Protein AF-0000000066308070 (afdb_homodimer)

Solvent-accessible surface area (backbone atoms only — not comparable to full-atom values): 9982 Å² total; per-residue (Å²): 122,69,26,66,41,74,47,95,87,60,26,34,40,36,34,30,35,49,40,57,62,34,52,37,55,44,78,76,36,79,48,88,57,18,35,26,30,33,31,31,24,54,85,47,93,57,30,36,58,44,30,48,39,40,47,51,17,50,71,33,71,32,37,32,83,33,43,43,79,77,42,38,92,90,46,46,58,28,32,35,35,36,43,78,47,44,72,66,30,51,52,55,58,57,69,67,110,123,70,24,65,41,75,45,96,87,58,26,35,39,35,34,31,35,50,40,56,61,34,53,36,55,43,79,76,38,77,49,88,58,18,36,26,30,33,32,32,27,54,86,46,93,58,31,37,59,46,29,49,39,39,48,53,16,50,71,35,73,32,38,32,84,33,45,45,80,77,44,37,91,89,46,45,57,30,33,36,35,35,43,76,49,44,72,68,30,51,52,55,57,57,69,66,111

Nearest PDB structures (foldseek):
  1n91-assembly1_A  TM=8.309E-01  e=9.079E-08  Escherichia coli O157:H7 str. EDL933
  1yh5-assembly1_A  TM=7.328E-01  e=7.928E-07  Escherichia coli O157:H7 str. EDL933
  5v0s-assembly1_B  TM=5.025E-01  e=2.691E+00  Bacillus anthracis
  5egq-assembly1_D  TM=4.403E-01  e=5.917E+00  Rattus norvegicus
  4fpi-assembly1_E  TM=3.761E-01  e=5.917E+00  Rhodococcus opacus

Structure (mmCIF, N/CA/C/O backbone):
data_AF-0000000066308070-model_v1
#
loop_
_entity.id
_entity.type
_entity.pdbx_description
1 polymer 'UPF0235 protein AZOSEA09540'
#
loop_
_atom_site.group_PDB
_atom_site.id
_atom_site.type_symbol
_atom_site.label_atom_id
_atom_site.label_alt_id
_atom_site.label_comp_id
_atom_site.label_asym_id
_atom_site.label_entity_id
_atom_site.label_seq_id
_atom_site.pdbx_PDB_ins_code
_atom_site.Cartn_x
_atom_site.Cartn_y
_atom_site.Cartn_z
_atom_site.occupancy
_atom_site.B_iso_or_equiv
_atom_site.auth_seq_id
_atom_site.auth_comp_id
_atom_site.auth_asym_id
_atom_site.auth_atom_id
_atom_site.pdbx_PDB_model_num
ATOM 1 N N . MET A 1 1 ? 1.416 -27.25 -3.1 1 58.28 1 MET A N 1
ATOM 2 C CA . MET A 1 1 ? 0.721 -26.234 -3.896 1 58.28 1 MET A CA 1
ATOM 3 C C . MET A 1 1 ? 1.254 -24.844 -3.594 1 58.28 1 MET A C 1
ATOM 5 O O . MET A 1 1 ? 1.055 -24.328 -2.494 1 58.28 1 MET A O 1
ATOM 9 N N . ASP A 1 2 ? 2.43 -24.312 -4.223 1 86.81 2 ASP A N 1
ATOM 10 C CA . ASP A 1 2 ? 3.408 -23.469 -3.547 1 86.81 2 ASP A CA 1
ATOM 11 C C . ASP A 1 2 ? 3.316 -22.031 -4.035 1 86.81 2 ASP A C 1
ATOM 13 O O . ASP A 1 2 ? 3.711 -21.719 -5.164 1 86.81 2 ASP A O 1
ATOM 17 N N . TRP A 1 3 ? 2.391 -21.328 -3.611 1 97.56 3 TRP A N 1
ATOM 18 C CA . TRP A 1 3 ? 2.174 -19.938 -4.012 1 97.56 3 TRP A CA 1
ATOM 19 C C . TRP A 1 3 ? 3.422 -19.094 -3.76 1 97.56 3 TRP A C 1
ATOM 21 O O . TRP A 1 3 ? 3.523 -17.969 -4.242 1 97.56 3 TRP A O 1
ATOM 31 N N . LEU A 1 4 ? 4.387 -19.625 -3.141 1 97.62 4 LEU A N 1
ATOM 32 C CA . LEU A 1 4 ? 5.633 -18.953 -2.803 1 97.62 4 LEU A CA 1
ATOM 33 C C . LEU A 1 4 ? 6.836 -19.797 -3.209 1 97.62 4 LEU A C 1
ATOM 35 O O . LEU A 1 4 ? 7.012 -20.906 -2.723 1 97.62 4 LEU A O 1
ATOM 39 N N . ARG A 1 5 ? 7.586 -19.234 -4.105 1 96.06 5 ARG A N 1
ATOM 40 C CA . ARG A 1 5 ? 8.789 -19.922 -4.566 1 96.06 5 ARG A CA 1
ATOM 41 C C . ARG A 1 5 ? 10.016 -19.031 -4.445 1 96.06 5 ARG A C 1
ATOM 43 O O . ARG A 1 5 ? 9.945 -17.828 -4.719 1 96.06 5 ARG A O 1
ATOM 50 N N . GLU A 1 6 ? 11.07 -19.594 -4.043 1 94.75 6 GLU A N 1
ATOM 51 C CA . GLU A 1 6 ? 12.352 -18.906 -4.07 1 94.75 6 GLU A CA 1
ATOM 52 C C . GLU A 1 6 ? 13.156 -19.281 -5.309 1 94.75 6 GLU A C 1
ATOM 54 O O . GLU A 1 6 ? 13.344 -20.469 -5.602 1 94.75 6 GLU A O 1
ATOM 59 N N . ALA A 1 7 ? 13.578 -18.312 -6.039 1 94.75 7 ALA A N 1
ATOM 60 C CA . ALA A 1 7 ? 14.367 -18.562 -7.246 1 94.75 7 ALA A CA 1
ATOM 61 C C . ALA A 1 7 ? 15.844 -18.75 -6.91 1 94.75 7 ALA A C 1
ATOM 63 O O . ALA A 1 7 ? 16.266 -18.531 -5.77 1 94.75 7 ALA A O 1
ATOM 64 N N . ALA A 1 8 ? 16.625 -19.141 -7.891 1 93.06 8 ALA A N 1
ATOM 65 C CA . ALA A 1 8 ? 18.047 -19.453 -7.723 1 93.06 8 ALA A CA 1
ATOM 66 C C . ALA A 1 8 ? 18.844 -18.203 -7.336 1 93.06 8 ALA A C 1
ATOM 68 O O . ALA A 1 8 ? 19.812 -18.297 -6.594 1 93.06 8 ALA A O 1
ATOM 69 N N . ASP A 1 9 ? 18.344 -17.031 -7.73 1 94.44 9 ASP A N 1
ATOM 70 C CA . ASP A 1 9 ? 19.062 -15.789 -7.48 1 94.44 9 ASP A CA 1
ATOM 71 C C . ASP A 1 9 ? 18.641 -15.172 -6.148 1 94.44 9 ASP A C 1
ATOM 73 O O . ASP A 1 9 ? 19.016 -14.047 -5.832 1 94.44 9 ASP A O 1
ATOM 77 N N . GLY A 1 10 ? 17.797 -15.844 -5.41 1 94.56 10 GLY A N 1
ATOM 78 C CA . GLY A 1 10 ? 17.375 -15.367 -4.102 1 94.56 10 GLY A CA 1
ATOM 79 C C . GLY A 1 10 ? 16.078 -14.57 -4.141 1 94.56 10 GLY A C 1
ATOM 80 O O . GLY A 1 10 ? 15.523 -14.242 -3.094 1 94.56 10 GLY A O 1
ATOM 81 N N . SER A 1 11 ? 15.617 -14.289 -5.336 1 97.56 11 SER A N 1
ATOM 82 C CA . SER A 1 11 ? 14.352 -13.57 -5.434 1 97.56 11 SER A CA 1
ATOM 83 C C . SER A 1 11 ? 13.172 -14.492 -5.137 1 97.56 11 SER A C 1
ATOM 85 O O . SER A 1 11 ? 13.305 -15.719 -5.18 1 97.56 11 SER A O 1
ATOM 87 N N . LEU A 1 12 ? 12.094 -13.852 -4.781 1 98.06 12 LEU A N 1
ATOM 88 C CA . LEU A 1 12 ? 10.867 -14.594 -4.52 1 98.06 12 LEU A CA 1
ATOM 89 C C . LEU A 1 12 ? 9.875 -14.422 -5.664 1 98.06 12 LEU A C 1
ATOM 91 O O . LEU A 1 12 ? 9.758 -13.336 -6.238 1 98.06 12 LEU A O 1
ATOM 95 N N . VAL A 1 13 ? 9.203 -15.492 -5.957 1 97.88 13 VAL A N 1
ATOM 96 C CA . VAL A 1 13 ? 8.094 -15.43 -6.906 1 97.88 13 VAL A CA 1
ATOM 97 C C . VAL A 1 13 ? 6.801 -15.859 -6.219 1 97.88 13 VAL A C 1
ATOM 99 O O . VAL A 1 13 ? 6.719 -16.953 -5.668 1 97.88 13 VAL A O 1
ATOM 102 N N . LEU A 1 14 ? 5.812 -14.938 -6.285 1 98.38 14 LEU A N 1
ATOM 103 C CA . LEU A 1 14 ? 4.523 -15.18 -5.648 1 98.38 14 LEU A CA 1
ATOM 104 C C . LEU A 1 14 ? 3.443 -15.453 -6.691 1 98.38 14 LEU A C 1
ATOM 106 O O . LEU A 1 14 ? 3.328 -14.711 -7.676 1 98.38 14 LEU A O 1
ATOM 110 N N . SER A 1 15 ? 2.732 -16.469 -6.543 1 98.31 15 SER A N 1
ATOM 111 C CA . SER A 1 15 ? 1.48 -16.672 -7.27 1 98.31 15 SER A CA 1
ATOM 112 C C . SER A 1 15 ? 0.292 -16.141 -6.469 1 98.31 15 SER A C 1
ATOM 114 O O . SER A 1 15 ? -0.013 -16.656 -5.391 1 98.31 15 SER A O 1
ATOM 116 N N . LEU A 1 16 ? -0.393 -15.117 -7.074 1 97.88 16 LEU A N 1
ATOM 117 C CA . LEU A 1 16 ? -1.438 -14.438 -6.316 1 97.88 16 LEU A CA 1
ATOM 118 C C . LEU A 1 16 ? -2.76 -14.461 -7.078 1 97.88 16 LEU A C 1
ATOM 120 O O . LEU A 1 16 ? -2.773 -14.43 -8.312 1 97.88 16 LEU A O 1
ATOM 124 N N . HIS A 1 17 ? -3.775 -14.617 -6.387 1 97.62 17 HIS A N 1
ATOM 125 C CA . HIS A 1 17 ? -5.109 -14.242 -6.852 1 97.62 17 HIS A CA 1
ATOM 126 C C . HIS A 1 17 ? -5.555 -12.914 -6.246 1 97.62 17 HIS A C 1
ATOM 128 O O . HIS A 1 17 ? -5.914 -12.859 -5.07 1 97.62 17 HIS A O 1
ATOM 134 N N . VAL A 1 18 ? -5.562 -11.805 -7.027 1 96.5 18 VAL A N 1
ATOM 135 C CA . VAL A 1 18 ? -5.785 -10.461 -6.516 1 96.5 18 VAL A CA 1
ATOM 136 C C . VAL A 1 18 ? -7.234 -10.047 -6.758 1 96.5 18 VAL A C 1
ATOM 138 O O . VAL A 1 18 ? -7.734 -10.148 -7.883 1 96.5 18 VAL A O 1
ATOM 141 N N . GLN A 1 19 ? -7.852 -9.625 -5.742 1 95.31 19 GLN A N 1
ATOM 142 C CA . GLN A 1 19 ? -9.211 -9.102 -5.805 1 95.31 19 GLN A CA 1
ATOM 143 C C . GLN A 1 19 ? -9.242 -7.602 -5.52 1 95.31 19 GLN A C 1
ATOM 145 O O . GLN A 1 19 ? -9.18 -7.188 -4.359 1 95.31 19 GLN A O 1
ATOM 150 N N . PRO A 1 20 ? -9.375 -6.789 -6.535 1 93.81 20 PRO A N 1
ATOM 151 C CA . PRO A 1 20 ? -9.484 -5.348 -6.305 1 93.81 20 PRO A CA 1
ATOM 152 C C . PRO A 1 20 ? -10.859 -4.934 -5.781 1 93.81 20 PRO A C 1
ATOM 154 O O . PRO A 1 20 ? -11.758 -5.766 -5.684 1 93.81 20 PRO A O 1
ATOM 157 N N . GLY A 1 21 ? -10.984 -3.729 -5.352 1 90.81 21 GLY A N 1
ATOM 158 C CA . GLY A 1 21 ? -12.25 -3.168 -4.906 1 90.81 21 GLY A CA 1
ATOM 159 C C . GLY A 1 21 ? -12.648 -3.621 -3.514 1 90.81 21 GLY A C 1
ATOM 160 O O . GLY A 1 21 ? -13.797 -3.445 -3.104 1 90.81 21 GLY A O 1
ATOM 161 N N . ALA A 1 22 ? -11.711 -4.172 -2.809 1 93.12 22 ALA A N 1
ATOM 162 C CA . ALA A 1 22 ? -11.977 -4.625 -1.446 1 93.12 22 ALA A CA 1
ATOM 163 C C . ALA A 1 22 ? -11.938 -3.457 -0.463 1 93.12 22 ALA A C 1
ATOM 165 O O . ALA A 1 22 ? -11.445 -2.375 -0.794 1 93.12 22 ALA A O 1
ATOM 166 N N . LYS A 1 23 ? -12.453 -3.742 0.697 1 88.12 23 LYS A N 1
ATOM 167 C CA . LYS A 1 23 ? -12.461 -2.721 1.739 1 88.12 23 LYS A CA 1
ATOM 168 C C . LYS A 1 23 ? -11.086 -2.6 2.393 1 88.12 23 LYS A C 1
ATOM 170 O O . LYS A 1 23 ? -10.68 -1.509 2.795 1 88.12 23 LYS A O 1
ATOM 175 N N . LYS A 1 24 ? -10.359 -3.756 2.461 1 91.19 24 LYS A N 1
ATOM 176 C CA . LYS A 1 24 ? -9.055 -3.826 3.119 1 91.19 24 LYS A CA 1
ATOM 177 C C . LYS A 1 24 ? -8.031 -4.527 2.234 1 91.19 24 LYS A C 1
ATOM 179 O O . LYS A 1 24 ? -8.367 -5.461 1.502 1 91.19 24 LYS A O 1
ATOM 184 N N . THR A 1 25 ? -6.84 -4.02 2.305 1 94.19 25 THR A N 1
ATOM 185 C CA . THR A 1 25 ? -5.742 -4.73 1.661 1 94.19 25 THR A CA 1
ATOM 186 C C . THR A 1 25 ? -5.129 -5.754 2.611 1 94.19 25 THR A C 1
ATOM 188 O O . THR A 1 25 ? -4.598 -5.395 3.662 1 94.19 25 THR A O 1
ATOM 191 N N . GLU A 1 26 ? -5.234 -7.023 2.258 1 94.5 26 GLU A N 1
ATOM 192 C CA . GLU A 1 26 ? -4.742 -8.078 3.143 1 94.5 26 GLU A CA 1
ATOM 193 C C . GLU A 1 26 ? -4.645 -9.414 2.414 1 94.5 26 GLU A C 1
ATOM 195 O O . GLU A 1 26 ? -5.395 -9.664 1.468 1 94.5 26 GLU A O 1
ATOM 200 N N . PHE A 1 27 ? -3.756 -10.25 2.846 1 96.44 27 PHE A N 1
ATOM 201 C CA . PHE A 1 27 ? -3.75 -11.648 2.438 1 96.44 27 PHE A CA 1
ATOM 202 C C . PHE A 1 27 ? -4.91 -12.398 3.072 1 96.44 27 PHE A C 1
ATOM 204 O O . PHE A 1 27 ? -5.172 -12.258 4.27 1 96.44 27 PHE A O 1
ATOM 211 N N . VAL A 1 28 ? -5.672 -13.148 2.346 1 96 28 VAL A N 1
ATOM 212 C CA . VAL A 1 28 ? -6.875 -13.812 2.83 1 96 28 VAL A CA 1
ATOM 213 C C . VAL A 1 28 ? -6.586 -15.289 3.09 1 96 28 VAL A C 1
ATOM 215 O O . VAL A 1 28 ? -7.023 -15.844 4.102 1 96 28 VAL A O 1
ATOM 218 N N . GLY A 1 29 ? -5.945 -15.953 2.109 1 95.81 29 GLY A N 1
ATOM 219 C CA . GLY A 1 29 ? -5.645 -17.375 2.207 1 95.81 29 GLY A CA 1
ATOM 220 C C . GLY A 1 29 ? -5.48 -18.047 0.855 1 95.81 29 GLY A C 1
ATOM 221 O O . GLY A 1 29 ? -5.473 -17.375 -0.179 1 95.81 29 GLY A O 1
ATOM 222 N N . PRO A 1 30 ? -5.23 -19.406 0.922 1 95 30 PRO A N 1
ATOM 223 C CA . PRO A 1 30 ? -5.043 -20.141 -0.331 1 95 30 PRO A CA 1
ATOM 224 C C . PRO A 1 30 ? -6.258 -20.062 -1.252 1 95 30 PRO A C 1
ATOM 226 O O . PRO A 1 30 ? -7.398 -20.078 -0.781 1 95 30 PRO A O 1
ATOM 229 N N . HIS A 1 31 ? -6.129 -19.938 -2.443 1 95.94 31 HIS A N 1
ATOM 230 C CA . HIS A 1 31 ? -7.09 -19.969 -3.543 1 95.94 31 HIS A CA 1
ATOM 231 C C . HIS A 1 31 ? -6.57 -20.812 -4.699 1 95.94 31 HIS A C 1
ATOM 233 O O . HIS A 1 31 ? -5.867 -20.312 -5.578 1 95.94 31 HIS A O 1
ATOM 239 N N . GLY A 1 32 ? -6.984 -22.094 -4.648 1 93.75 32 GLY A N 1
ATOM 240 C CA . GLY A 1 32 ? -6.305 -23.016 -5.543 1 93.75 32 GLY A CA 1
ATOM 241 C C . GLY A 1 32 ? -4.812 -23.109 -5.277 1 93.75 32 GLY A C 1
ATOM 242 O O . GLY A 1 32 ? -4.395 -23.406 -4.156 1 93.75 32 GLY A O 1
ATOM 243 N N . GLU A 1 33 ? -3.994 -22.812 -6.273 1 94.62 33 GLU A N 1
ATOM 244 C CA . GLU A 1 33 ? -2.541 -22.891 -6.152 1 94.62 33 GLU A CA 1
ATOM 245 C C . GLU A 1 33 ? -1.946 -21.516 -5.848 1 94.62 33 GLU A C 1
ATOM 247 O O . GLU A 1 33 ? -0.725 -21.359 -5.812 1 94.62 33 GLU A O 1
ATOM 252 N N . ALA A 1 34 ? -2.797 -20.562 -5.609 1 97.62 34 ALA A N 1
ATOM 253 C CA . ALA A 1 34 ? -2.369 -19.172 -5.395 1 97.62 34 ALA A CA 1
ATOM 254 C C . ALA A 1 34 ? -2.773 -18.688 -4.008 1 97.62 34 ALA A C 1
ATOM 256 O O . ALA A 1 34 ? -3.521 -19.359 -3.297 1 97.62 34 ALA A O 1
ATOM 257 N N . MET A 1 35 ? -2.104 -17.594 -3.559 1 97.94 35 MET A N 1
ATOM 258 C CA . MET A 1 35 ? -2.525 -16.875 -2.365 1 97.94 35 MET A CA 1
ATOM 259 C C . MET A 1 35 ? -3.484 -15.742 -2.729 1 97.94 35 MET A C 1
ATOM 261 O O . MET A 1 35 ? -3.18 -14.914 -3.59 1 97.94 35 MET A O 1
ATOM 265 N N . LYS A 1 36 ? -4.672 -15.828 -2.17 1 98.12 36 LYS A N 1
ATOM 266 C CA . LYS A 1 36 ? -5.637 -14.766 -2.412 1 98.12 36 LYS A CA 1
ATOM 267 C C . LYS A 1 36 ? -5.258 -13.492 -1.652 1 98.12 36 LYS A C 1
ATOM 269 O O . LYS A 1 36 ? -4.906 -13.555 -0.471 1 98.12 36 LYS A O 1
ATOM 274 N N . LEU A 1 37 ? -5.16 -12.391 -2.355 1 97.44 37 LEU A N 1
ATOM 275 C CA . LEU A 1 37 ? -4.898 -11.062 -1.811 1 97.44 37 LEU A CA 1
ATOM 276 C C . LEU A 1 37 ? -6.02 -10.094 -2.174 1 97.44 37 LEU A C 1
ATOM 278 O O . LEU A 1 37 ? -6.363 -9.945 -3.35 1 97.44 37 LEU A O 1
ATOM 282 N N . ARG A 1 38 ? -6.652 -9.469 -1.163 1 96.25 38 ARG A N 1
ATOM 283 C CA . ARG A 1 38 ? -7.586 -8.375 -1.375 1 96.25 38 ARG A CA 1
ATOM 284 C C . ARG A 1 38 ? -6.855 -7.035 -1.449 1 96.25 38 ARG A C 1
ATOM 286 O O . ARG A 1 38 ? -5.938 -6.781 -0.665 1 96.25 38 ARG A O 1
ATOM 293 N N . LEU A 1 39 ? -7.195 -6.25 -2.385 1 94.25 39 LEU A N 1
ATOM 294 C CA . LEU A 1 39 ? -6.586 -4.934 -2.549 1 94.25 39 LEU A CA 1
ATOM 295 C C . LEU A 1 39 ? -7.633 -3.834 -2.414 1 94.25 39 LEU A C 1
ATOM 297 O O . LEU A 1 39 ? -8.633 -3.83 -3.137 1 94.25 39 LEU A O 1
ATOM 301 N N . ALA A 1 40 ? -7.465 -2.969 -1.531 1 91.88 40 ALA A N 1
ATOM 302 C CA . ALA A 1 40 ? -8.336 -1.809 -1.374 1 91.88 40 ALA A CA 1
ATOM 303 C C . ALA A 1 40 ? -8.008 -0.732 -2.404 1 91.88 40 ALA A C 1
ATOM 305 O O . ALA A 1 40 ? -7.59 0.371 -2.047 1 91.88 40 ALA A O 1
ATOM 306 N N . ALA 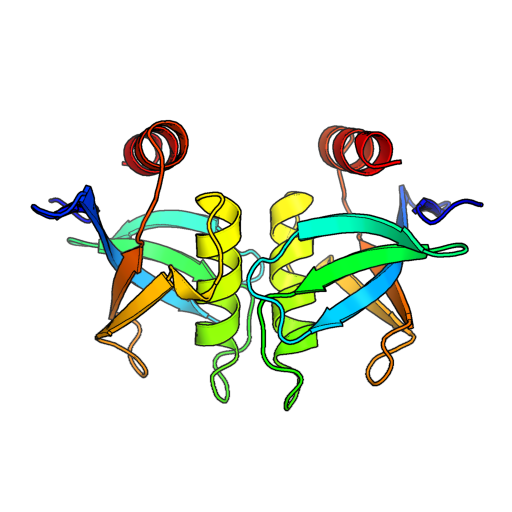A 1 41 ? -8.164 -0.944 -3.619 1 89.62 41 ALA A N 1
ATOM 307 C CA . ALA A 1 41 ? -7.957 -0.077 -4.777 1 89.62 41 ALA A CA 1
ATOM 308 C C . ALA A 1 41 ? -8.953 -0.4 -5.887 1 89.62 41 ALA A C 1
ATOM 310 O O . ALA A 1 41 ? -9.289 -1.566 -6.109 1 89.62 41 ALA A O 1
ATOM 311 N N . PRO A 1 42 ? -9.453 0.635 -6.516 1 85.12 42 PRO A N 1
ATOM 312 C CA . PRO A 1 42 ? -10.383 0.365 -7.617 1 85.12 42 PRO A CA 1
ATOM 313 C C . PRO A 1 42 ? -9.719 -0.371 -8.781 1 85.12 42 PRO A C 1
ATOM 315 O O . PRO A 1 42 ? -8.516 -0.198 -9.016 1 85.12 42 PRO A O 1
ATOM 318 N N . PRO A 1 43 ? -10.492 -1.29 -9.422 1 82.69 43 PRO A N 1
ATOM 319 C CA . PRO A 1 43 ? -9.953 -2.047 -10.555 1 82.69 43 PRO A CA 1
ATOM 320 C C . PRO A 1 43 ? -9.773 -1.188 -11.805 1 82.69 43 PRO A C 1
ATOM 322 O O . PRO A 1 43 ? -10.375 -1.462 -12.844 1 82.69 43 PRO A O 1
ATOM 325 N N . VAL A 1 44 ? -9.25 0.005 -11.672 1 75.31 44 VAL A N 1
ATOM 326 C CA . VAL A 1 44 ? -9.18 0.925 -12.805 1 75.31 44 VAL A CA 1
ATOM 327 C C . VAL A 1 44 ? -7.738 1.392 -13.008 1 75.31 44 VAL A C 1
ATOM 329 O O . VAL A 1 44 ? -7.02 1.64 -12.039 1 75.31 44 VAL A O 1
ATOM 332 N N . ASP A 1 45 ? -7.43 1.462 -14.344 1 68.12 45 ASP A N 1
ATOM 333 C CA . ASP A 1 45 ? -6.281 2.197 -14.867 1 68.12 45 ASP A CA 1
ATOM 334 C C . ASP A 1 45 ? -5.023 1.904 -14.055 1 68.12 45 ASP A C 1
ATOM 336 O O . ASP A 1 45 ? -4.324 2.826 -13.625 1 68.12 45 ASP A O 1
ATOM 340 N N . GLY A 1 46 ? -4.793 0.77 -13.703 1 79.12 46 GLY A N 1
ATOM 341 C CA . GLY A 1 46 ? -3.486 0.465 -13.141 1 79.12 46 GLY A CA 1
ATOM 342 C C . GLY A 1 46 ? -3.385 0.789 -11.664 1 79.12 46 GLY A C 1
ATOM 343 O O . GLY A 1 46 ? -2.395 0.446 -11.016 1 79.12 46 GLY A O 1
ATOM 344 N N . LYS A 1 47 ? -4.438 1.337 -11.078 1 82.5 47 LYS A N 1
ATOM 345 C CA . LYS A 1 47 ? -4.418 1.66 -9.656 1 82.5 47 LYS A CA 1
ATOM 346 C C . LYS A 1 47 ? -4.246 0.402 -8.805 1 82.5 47 LYS A C 1
ATOM 348 O O . LYS A 1 47 ? -3.506 0.407 -7.824 1 82.5 47 LYS A O 1
ATOM 353 N N . ALA A 1 48 ? -4.848 -0.65 -9.289 1 89.56 48 ALA A N 1
ATOM 354 C CA . ALA A 1 48 ? -4.719 -1.918 -8.578 1 89.56 48 ALA A CA 1
ATOM 355 C C . ALA A 1 48 ? -3.277 -2.418 -8.602 1 89.56 48 ALA A C 1
ATOM 357 O O . ALA A 1 48 ? -2.752 -2.863 -7.574 1 89.56 48 ALA A O 1
ATOM 358 N N . ASN A 1 49 ? -2.65 -2.33 -9.688 1 89.88 49 ASN A N 1
ATOM 359 C CA . ASN A 1 49 ? -1.273 -2.795 -9.812 1 89.88 49 ASN A CA 1
ATOM 360 C C . ASN A 1 49 ? -0.309 -1.913 -9.031 1 89.88 49 ASN A C 1
ATOM 362 O O . ASN A 1 49 ? 0.633 -2.412 -8.414 1 89.88 49 ASN A O 1
ATOM 366 N N . ALA A 1 50 ? -0.577 -0.577 -9.086 1 88.94 50 ALA A N 1
ATOM 367 C CA . ALA A 1 50 ? 0.238 0.329 -8.281 1 88.94 50 ALA A CA 1
ATOM 368 C C . ALA A 1 50 ? 0.079 0.032 -6.789 1 88.94 50 ALA A C 1
ATOM 370 O O . ALA A 1 50 ? 1.065 -0.011 -6.051 1 88.94 50 ALA A O 1
ATOM 371 N N . ALA A 1 51 ? -1.139 -0.204 -6.414 1 92.69 51 ALA A N 1
ATOM 372 C CA . ALA A 1 51 ? -1.433 -0.523 -5.02 1 92.69 51 ALA A CA 1
ATOM 373 C C . ALA A 1 51 ? -0.781 -1.841 -4.609 1 92.69 51 ALA A C 1
ATOM 375 O O . ALA A 1 51 ? -0.235 -1.954 -3.508 1 92.69 51 ALA A O 1
ATOM 376 N N . LEU A 1 52 ? -0.855 -2.803 -5.492 1 94.31 52 LEU A N 1
ATOM 377 C CA . LEU A 1 52 ? -0.228 -4.094 -5.238 1 94.31 52 LEU A CA 1
ATOM 378 C C . LEU A 1 52 ? 1.271 -3.936 -5.012 1 94.31 52 LEU A C 1
ATOM 380 O O . LEU A 1 52 ? 1.815 -4.469 -4.043 1 94.31 52 LEU A O 1
ATOM 384 N N . THR A 1 53 ? 1.868 -3.184 -5.855 1 93.94 53 THR A N 1
ATOM 385 C CA . THR A 1 53 ? 3.309 -2.969 -5.773 1 93.94 53 THR A CA 1
ATOM 386 C C . THR A 1 53 ? 3.682 -2.273 -4.469 1 93.94 53 THR A C 1
ATOM 388 O O . THR A 1 53 ? 4.594 -2.711 -3.766 1 93.94 53 THR A O 1
ATOM 391 N N . VAL A 1 54 ? 2.945 -1.243 -4.16 1 93.38 54 VAL A N 1
ATOM 392 C CA . VAL A 1 54 ? 3.225 -0.482 -2.945 1 93.38 54 VAL A CA 1
ATOM 393 C C . VAL A 1 54 ? 3.027 -1.371 -1.721 1 93.38 54 VAL A C 1
ATOM 395 O O . VAL A 1 54 ? 3.852 -1.368 -0.804 1 93.38 54 VAL A O 1
ATOM 398 N N . PHE A 1 55 ? 1.974 -2.193 -1.69 1 94.81 55 PHE A N 1
ATOM 399 C CA . PHE A 1 55 ? 1.664 -3.057 -0.557 1 94.81 55 PHE A CA 1
ATOM 400 C C . PHE A 1 55 ? 2.756 -4.102 -0.358 1 94.81 55 PHE A C 1
ATOM 402 O O . PHE A 1 55 ? 3.279 -4.258 0.747 1 94.81 55 PHE A O 1
ATOM 409 N N . LEU A 1 56 ? 3.127 -4.773 -1.45 1 96.88 56 LEU A N 1
ATOM 410 C CA . LEU A 1 56 ? 4.105 -5.852 -1.359 1 96.88 56 LEU A CA 1
ATOM 411 C C . LEU A 1 56 ? 5.484 -5.301 -1.008 1 96.88 56 LEU A C 1
ATOM 413 O O . LEU A 1 56 ? 6.238 -5.938 -0.266 1 96.88 56 LEU A O 1
ATOM 417 N N . ALA A 1 57 ? 5.855 -4.121 -1.607 1 95.75 57 ALA A N 1
ATOM 418 C CA . ALA A 1 57 ? 7.129 -3.488 -1.273 1 95.75 57 ALA A CA 1
ATOM 419 C C . ALA A 1 57 ? 7.215 -3.184 0.219 1 95.75 57 ALA A C 1
ATOM 421 O O . ALA A 1 57 ? 8.219 -3.49 0.865 1 95.75 57 ALA A O 1
ATOM 422 N N . ALA A 1 58 ? 6.137 -2.645 0.743 1 90.75 58 ALA A N 1
ATOM 423 C CA . ALA A 1 58 ? 6.094 -2.309 2.164 1 90.75 58 ALA A CA 1
ATOM 424 C C . ALA A 1 58 ? 6.125 -3.566 3.025 1 90.75 58 ALA A C 1
ATOM 426 O O . ALA A 1 58 ? 6.852 -3.631 4.02 1 90.75 58 ALA A O 1
ATOM 427 N N . PHE A 1 59 ? 5.383 -4.594 2.645 1 92.5 59 PHE A N 1
ATOM 428 C CA . PHE A 1 59 ? 5.27 -5.844 3.389 1 92.5 59 PHE A CA 1
ATOM 429 C C . PHE A 1 59 ? 6.621 -6.543 3.473 1 92.5 59 PHE A C 1
ATOM 431 O O . PHE A 1 59 ? 6.957 -7.133 4.504 1 92.5 59 PHE A O 1
ATOM 438 N N . CYS A 1 60 ? 7.422 -6.414 2.426 1 95.38 60 CYS A N 1
ATOM 439 C CA . CYS A 1 60 ? 8.68 -7.148 2.355 1 95.38 60 CYS A CA 1
ATOM 440 C C . CYS A 1 60 ? 9.859 -6.25 2.715 1 95.38 60 CYS A C 1
ATOM 442 O O . CYS A 1 60 ? 11 -6.711 2.781 1 95.38 60 CYS A O 1
ATOM 444 N N . GLY A 1 61 ? 9.562 -4.93 2.869 1 91.06 61 GLY A N 1
ATOM 445 C CA . GLY A 1 61 ? 10.609 -4 3.256 1 91.06 61 GLY A CA 1
ATOM 446 C C . GLY A 1 61 ? 11.594 -3.715 2.139 1 91.06 61 GLY A C 1
ATOM 447 O O . GLY A 1 61 ? 12.797 -3.598 2.379 1 91.06 61 GLY A O 1
ATOM 448 N N . VAL A 1 62 ? 11.141 -3.701 0.873 1 94.5 62 VAL A N 1
ATOM 449 C CA . VAL A 1 62 ? 12.008 -3.455 -0.278 1 94.5 62 VAL A CA 1
ATOM 450 C C . VAL A 1 62 ? 11.508 -2.23 -1.044 1 94.5 62 VAL A C 1
ATOM 452 O O . VAL A 1 62 ? 10.43 -1.706 -0.756 1 94.5 62 VAL A O 1
ATOM 455 N N . GLY A 1 63 ? 12.344 -1.689 -1.988 1 93.19 63 GLY A N 1
ATOM 456 C CA . GLY A 1 63 ? 11.914 -0.605 -2.857 1 93.19 63 GLY A CA 1
ATOM 457 C C . GLY A 1 63 ? 10.93 -1.049 -3.924 1 93.19 63 GLY A C 1
ATOM 458 O O . GLY A 1 63 ? 10.875 -2.229 -4.273 1 93.19 63 GLY A O 1
ATOM 459 N N . ARG A 1 64 ? 10.148 -0.17 -4.461 1 91.06 64 ARG A N 1
ATOM 460 C CA . ARG A 1 64 ? 9.141 -0.489 -5.461 1 91.06 64 ARG A CA 1
ATOM 461 C C . ARG A 1 64 ? 9.766 -1.152 -6.684 1 91.06 64 ARG A C 1
ATOM 463 O O . ARG A 1 64 ? 9.141 -1.991 -7.332 1 91.06 64 ARG A O 1
ATOM 470 N N . SER A 1 65 ? 10.992 -0.74 -6.977 1 94 65 SER A N 1
ATOM 471 C CA . SER A 1 65 ? 11.656 -1.261 -8.164 1 94 65 SER A CA 1
ATOM 472 C C . SER A 1 65 ? 12.008 -2.736 -8 1 94 65 SER A C 1
ATOM 474 O O . SER A 1 65 ? 12.336 -3.412 -8.977 1 94 65 SER A O 1
ATOM 476 N N . ALA A 1 66 ? 11.977 -3.197 -6.754 1 96.62 66 ALA A N 1
ATOM 477 C CA . ALA A 1 66 ? 12.289 -4.594 -6.465 1 96.62 66 ALA A CA 1
ATOM 478 C C . ALA A 1 66 ? 11.078 -5.492 -6.688 1 96.62 66 ALA A C 1
ATOM 480 O O . ALA A 1 66 ? 11.188 -6.719 -6.625 1 96.62 66 ALA A O 1
ATOM 481 N N . VAL A 1 67 ? 9.898 -4.93 -6.93 1 96.94 67 VAL A N 1
ATOM 482 C CA . VAL A 1 67 ? 8.656 -5.66 -7.141 1 96.94 67 VAL A CA 1
ATOM 483 C C . VAL A 1 67 ? 8.234 -5.559 -8.609 1 96.94 67 VAL A C 1
ATOM 485 O O . VAL A 1 67 ? 8.102 -4.457 -9.141 1 96.94 67 VAL A O 1
ATOM 488 N N . SER A 1 68 ? 8.109 -6.641 -9.258 1 96.38 68 SER A N 1
ATOM 489 C CA . SER A 1 68 ? 7.734 -6.617 -10.672 1 96.38 68 SER A CA 1
ATOM 490 C C . SER A 1 68 ? 6.633 -7.629 -10.969 1 96.38 68 SER A C 1
ATOM 492 O O . SER A 1 68 ? 6.641 -8.742 -10.43 1 96.38 68 SER A O 1
ATOM 494 N N . LEU A 1 69 ? 5.688 -7.203 -11.781 1 94.94 69 LEU A N 1
ATOM 495 C CA . LEU A 1 69 ? 4.648 -8.102 -12.266 1 94.94 69 LEU A CA 1
ATOM 496 C C . LEU A 1 69 ? 5.168 -8.961 -13.414 1 94.94 69 LEU A C 1
ATOM 498 O O . LEU A 1 69 ? 5.512 -8.438 -14.477 1 94.94 69 LEU A O 1
ATOM 502 N N . LEU A 1 70 ? 5.262 -10.266 -13.25 1 96.25 70 LEU A N 1
ATOM 503 C CA . LEU A 1 70 ? 5.75 -11.172 -14.281 1 96.25 70 LEU A CA 1
ATOM 504 C C . LEU A 1 70 ? 4.629 -11.555 -15.242 1 96.25 70 LEU A C 1
ATOM 506 O O . LEU A 1 70 ? 4.875 -11.789 -16.438 1 96.25 70 LEU A O 1
ATOM 510 N N . SER A 1 71 ? 3.438 -11.664 -14.766 1 95.69 71 SER A N 1
ATOM 511 C CA . SER A 1 71 ? 2.273 -12 -15.578 1 95.69 71 SER A CA 1
ATOM 512 C C . SER A 1 71 ? 0.976 -11.641 -14.859 1 95.69 71 SER A C 1
ATOM 514 O O . SER A 1 71 ? 0.954 -11.5 -13.633 1 95.69 71 SER A O 1
ATOM 516 N N . GLY A 1 72 ? -0.125 -11.305 -15.688 1 93.62 72 GLY A N 1
ATOM 517 C CA . GLY A 1 72 ? -1.44 -11.086 -15.109 1 93.62 72 GLY A CA 1
ATOM 518 C C . GLY A 1 72 ? -1.777 -9.617 -14.93 1 93.62 72 GLY A C 1
ATOM 519 O O . GLY A 1 72 ? -2.496 -9.242 -14 1 93.62 72 GLY A O 1
ATOM 520 N N . GLU A 1 73 ? -1.237 -8.766 -15.688 1 88.38 73 GLU A N 1
ATOM 521 C CA . GLU A 1 73 ? -1.485 -7.332 -15.617 1 88.38 73 GLU A CA 1
ATOM 522 C C . GLU A 1 73 ? -2.98 -7.027 -15.648 1 88.38 73 GLU A C 1
ATOM 524 O O . GLU A 1 73 ? -3.453 -6.148 -14.93 1 88.38 73 GLU A O 1
ATOM 529 N N . THR A 1 74 ? -3.678 -7.766 -16.406 1 89.44 74 THR A N 1
ATOM 530 C CA . THR A 1 74 ? -5.098 -7.477 -16.578 1 89.44 74 THR A CA 1
ATOM 531 C C . THR A 1 74 ? -5.949 -8.594 -15.984 1 89.44 74 THR A C 1
ATOM 533 O O . THR A 1 74 ? -7.156 -8.656 -16.219 1 89.44 74 THR A O 1
ATOM 536 N N . SER A 1 75 ? -5.387 -9.539 -15.328 1 92.25 75 SER A N 1
ATOM 537 C CA . SER A 1 75 ? -6.105 -10.672 -14.758 1 92.25 75 SER A CA 1
ATOM 538 C C . SER A 1 75 ? -6.035 -10.656 -13.234 1 92.25 75 SER A C 1
ATOM 540 O O . SER A 1 75 ? -5.188 -9.977 -12.648 1 92.25 75 SER A O 1
ATOM 542 N N . ARG A 1 76 ? -6.926 -11.367 -12.719 1 94.25 76 ARG A N 1
ATOM 543 C CA . ARG A 1 76 ? -6.883 -11.547 -11.273 1 94.25 76 ARG A CA 1
ATOM 544 C C . ARG A 1 76 ? -5.723 -12.445 -10.867 1 94.25 76 ARG A C 1
ATOM 546 O O . ARG A 1 76 ? -5.23 -12.359 -9.734 1 94.25 76 ARG A O 1
ATOM 553 N N . ALA A 1 77 ? -5.402 -13.438 -11.711 1 96.31 77 ALA A N 1
ATOM 554 C CA . ALA A 1 77 ? -4.25 -14.305 -11.469 1 96.31 77 ALA A CA 1
ATOM 555 C C . ALA A 1 77 ? -2.949 -13.594 -11.82 1 96.31 77 ALA A C 1
ATOM 557 O O . ALA A 1 77 ? -2.715 -13.242 -12.977 1 96.31 77 ALA A O 1
ATOM 558 N N . LYS A 1 78 ? -1.988 -13.344 -10.703 1 96.5 78 LYS A N 1
ATOM 559 C CA . LYS A 1 78 ? -0.764 -12.578 -10.914 1 96.5 78 LYS A CA 1
ATOM 560 C C . LYS A 1 78 ? 0.456 -13.336 -10.406 1 96.5 78 LYS A C 1
ATOM 562 O O . LYS A 1 78 ? 0.391 -14 -9.359 1 96.5 78 LYS A O 1
ATOM 567 N N . ARG A 1 79 ? 1.465 -13.273 -11.148 1 97.31 79 ARG A N 1
ATOM 568 C CA . ARG A 1 79 ? 2.775 -13.68 -10.641 1 97.31 79 ARG A CA 1
ATOM 569 C C . ARG A 1 79 ? 3.666 -12.461 -10.406 1 97.31 79 ARG A C 1
ATOM 571 O O . ARG A 1 79 ? 3.846 -11.633 -11.305 1 97.31 79 ARG A O 1
ATOM 578 N N . VAL A 1 80 ? 4.168 -12.367 -9.227 1 97.94 80 VAL A N 1
ATOM 579 C CA . VAL A 1 80 ? 4.953 -11.195 -8.844 1 97.94 80 VAL A CA 1
ATOM 580 C C . VAL A 1 80 ? 6.332 -11.641 -8.367 1 97.94 80 VAL A C 1
ATOM 582 O O . VAL A 1 80 ? 6.453 -12.586 -7.582 1 97.94 80 VAL A O 1
ATOM 585 N N . ARG A 1 81 ? 7.281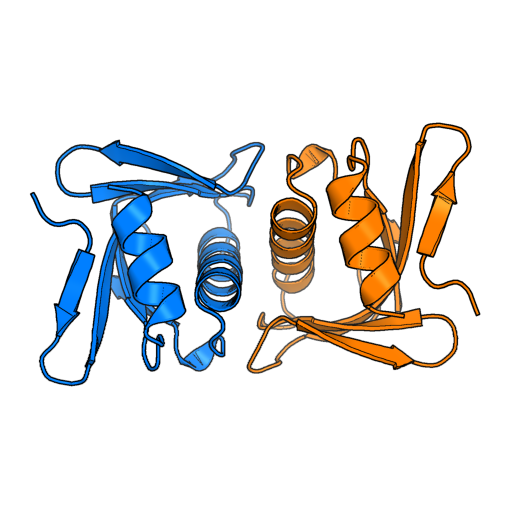 -10.969 -8.844 1 98.19 81 ARG A N 1
ATOM 586 C CA . ARG A 1 81 ? 8.648 -11.211 -8.383 1 98.19 81 ARG A CA 1
ATOM 587 C C . ARG A 1 81 ? 9.086 -10.141 -7.395 1 98.19 81 ARG A C 1
ATOM 589 O O . ARG A 1 81 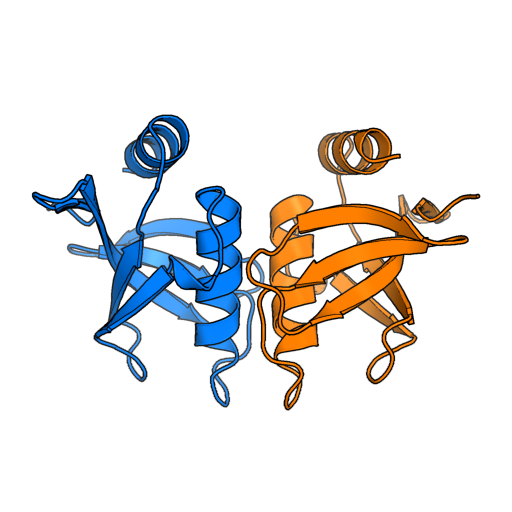? 8.82 -8.953 -7.59 1 98.19 81 ARG A O 1
ATOM 596 N N . ILE A 1 82 ? 9.727 -10.562 -6.324 1 98.12 82 ILE A N 1
ATOM 597 C CA . ILE A 1 82 ? 10.281 -9.656 -5.328 1 98.12 82 ILE A CA 1
ATOM 598 C C . ILE A 1 82 ? 11.781 -9.922 -5.164 1 98.12 82 ILE A C 1
ATOM 600 O O . ILE A 1 82 ? 12.18 -11.008 -4.738 1 98.12 82 ILE A O 1
ATOM 604 N N . GLU A 1 83 ? 12.5 -8.922 -5.492 1 98 83 GLU A N 1
ATOM 605 C CA . GLU A 1 83 ? 13.945 -9.008 -5.34 1 98 83 GLU A CA 1
ATOM 606 C C . GLU A 1 83 ? 14.398 -8.406 -4.008 1 98 83 GLU A C 1
ATOM 608 O O . GLU A 1 83 ? 13.797 -7.449 -3.52 1 98 83 GLU A O 1
ATOM 613 N N . GLY A 1 84 ? 15.414 -9.039 -3.43 1 95.62 84 GLY A N 1
ATOM 614 C CA . GLY A 1 84 ? 16.047 -8.453 -2.26 1 95.62 84 GLY A CA 1
ATOM 615 C C . GLY A 1 84 ? 15.234 -8.625 -0.992 1 95.62 84 GLY A C 1
ATOM 616 O O . GLY A 1 84 ? 15.438 -7.906 -0.012 1 95.62 84 GLY A O 1
ATOM 617 N N . ALA A 1 85 ? 14.289 -9.508 -1.045 1 93.94 85 ALA A N 1
ATOM 618 C CA . ALA A 1 85 ? 13.516 -9.773 0.168 1 93.94 85 ALA A CA 1
ATOM 619 C C . ALA A 1 85 ? 14.367 -10.469 1.222 1 93.94 85 ALA A C 1
ATOM 621 O O . ALA A 1 85 ? 14.969 -11.516 0.952 1 93.94 85 ALA A O 1
ATOM 622 N N . GLY A 1 86 ? 14.562 -9.914 2.34 1 93.06 86 GLY A N 1
ATOM 623 C CA . GLY A 1 86 ? 15.359 -10.5 3.402 1 93.06 86 GLY A CA 1
ATOM 624 C C . GLY A 1 86 ? 14.68 -11.68 4.078 1 93.06 86 GLY A C 1
ATOM 625 O O . GLY A 1 86 ? 13.57 -12.055 3.711 1 93.06 86 GLY A O 1
ATOM 626 N N . SER A 1 87 ? 15.445 -12.227 5.027 1 94.81 87 SER A N 1
ATOM 627 C CA . SER A 1 87 ? 14.969 -13.406 5.742 1 94.81 87 SER A CA 1
ATOM 628 C C . SER A 1 87 ? 13.68 -13.117 6.496 1 94.81 87 SER A C 1
ATOM 630 O O . SER A 1 87 ? 12.805 -13.977 6.594 1 94.81 87 SER A O 1
ATOM 632 N N . GLU A 1 88 ? 13.586 -11.953 6.977 1 93.88 88 GLU A N 1
ATOM 633 C CA . GLU A 1 88 ? 12.391 -11.578 7.723 1 93.88 88 GLU A CA 1
ATOM 634 C C . GLU A 1 88 ? 11.164 -11.555 6.816 1 93.88 88 GLU A C 1
ATOM 636 O O . GLU A 1 88 ? 10.094 -12.039 7.191 1 93.88 88 GLU A O 1
ATOM 641 N N . ALA A 1 89 ? 11.273 -11 5.652 1 94.06 89 ALA A N 1
ATOM 642 C CA . ALA A 1 89 ? 10.172 -10.953 4.691 1 94.06 89 ALA A CA 1
ATOM 643 C C . ALA A 1 89 ? 9.734 -12.352 4.281 1 94.06 89 ALA A C 1
ATOM 645 O O . ALA A 1 89 ? 8.539 -12.648 4.219 1 94.06 89 ALA A O 1
ATOM 646 N N . LEU A 1 90 ? 10.719 -13.188 4 1 95.38 90 LEU A N 1
ATOM 647 C CA . LEU A 1 90 ? 10.43 -14.562 3.635 1 95.38 90 LEU A CA 1
ATOM 648 C C . LEU A 1 90 ? 9.672 -15.273 4.754 1 95.38 90 LEU A C 1
ATOM 650 O O . LEU A 1 90 ? 8.703 -15.984 4.5 1 95.38 90 LEU A O 1
ATOM 654 N N . ALA A 1 91 ? 10.133 -15.094 5.988 1 95.69 91 ALA A N 1
ATOM 655 C CA . ALA A 1 91 ? 9.477 -15.703 7.137 1 95.69 91 ALA A CA 1
ATOM 656 C C . ALA A 1 91 ? 8.023 -15.234 7.25 1 95.69 91 ALA A C 1
ATOM 658 O O . ALA A 1 91 ? 7.129 -16.031 7.531 1 95.69 91 ALA A O 1
ATOM 659 N N . ARG A 1 92 ? 7.77 -14 7.031 1 93.81 92 ARG A N 1
ATOM 660 C CA . ARG A 1 92 ? 6.426 -13.438 7.094 1 93.81 92 ARG A CA 1
ATOM 661 C C . ARG A 1 92 ? 5.527 -14.047 6.02 1 93.81 92 ARG A C 1
ATOM 663 O O . ARG A 1 92 ? 4.379 -14.406 6.293 1 93.81 92 ARG A O 1
ATOM 670 N N . LEU A 1 93 ? 6.031 -14.148 4.824 1 96.12 93 LEU A N 1
ATOM 671 C CA . LEU A 1 93 ? 5.258 -14.719 3.73 1 96.12 93 LEU A CA 1
ATOM 672 C C . LEU A 1 93 ? 4.953 -16.188 3.996 1 96.12 93 LEU A C 1
ATOM 674 O O . LEU A 1 93 ? 3.826 -16.641 3.779 1 96.12 93 LEU A O 1
ATOM 678 N N . ARG A 1 94 ? 5.926 -16.922 4.484 1 94.81 94 ARG A N 1
ATOM 679 C CA . ARG A 1 94 ? 5.738 -18.344 4.777 1 94.81 94 ARG A CA 1
ATOM 680 C C . ARG A 1 94 ? 4.703 -18.547 5.879 1 94.81 94 ARG A C 1
ATOM 682 O O . ARG A 1 94 ? 3.951 -19.516 5.859 1 94.81 94 ARG A O 1
ATOM 689 N N . ALA A 1 95 ? 4.648 -17.625 6.746 1 95.19 95 ALA A N 1
ATOM 690 C CA . ALA A 1 95 ? 3.709 -17.719 7.859 1 95.19 95 ALA A CA 1
ATOM 691 C C . ALA A 1 95 ? 2.268 -17.594 7.375 1 95.19 95 ALA A C 1
ATOM 693 O O . ALA A 1 95 ? 1.333 -17.984 8.078 1 95.19 95 ALA A O 1
ATOM 694 N N . LEU A 1 96 ? 2.059 -17.078 6.238 1 93.44 96 LEU A N 1
ATOM 695 C CA . LEU A 1 96 ? 0.719 -16.906 5.688 1 93.44 96 LEU A CA 1
ATOM 696 C C . LEU A 1 96 ? 0.1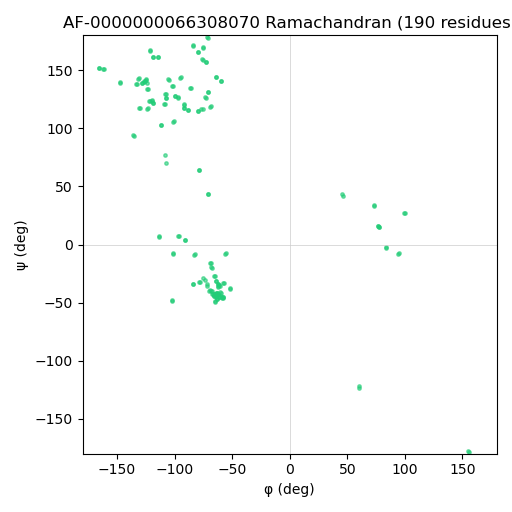54 -18.234 5.199 1 93.44 96 LEU A C 1
ATOM 698 O O . LEU A 1 96 ? -1.055 -18.359 4.996 1 93.44 96 LEU A O 1
ATOM 702 N N . GLY A 1 97 ? 0.975 -19.156 4.777 1 83.69 97 GLY A N 1
ATOM 703 C CA . GLY A 1 97 ? 0.554 -20.453 4.27 1 83.69 97 GLY A CA 1
ATOM 704 C C . GLY A 1 97 ? 0.663 -21.562 5.305 1 83.69 97 GLY A C 1
ATOM 705 O O . GLY A 1 97 ? -0.315 -22.266 5.578 1 83.69 97 GLY A O 1
ATOM 706 N N . MET B 1 1 ? 5.141 20.266 17.391 1 57.81 1 MET B N 1
ATOM 707 C CA . MET B 1 1 ? 4.977 20.312 15.938 1 57.81 1 MET B CA 1
ATOM 708 C C . MET B 1 1 ? 4.238 19.078 15.438 1 57.81 1 MET B C 1
ATOM 710 O O . MET B 1 1 ? 4.75 17.953 15.539 1 57.81 1 MET B O 1
ATOM 714 N N . ASP B 1 2 ? 2.789 19.016 15.383 1 86.25 2 ASP B N 1
ATOM 715 C CA . ASP B 1 2 ? 2.039 17.812 15.727 1 86.25 2 ASP B CA 1
ATOM 716 C C . ASP B 1 2 ? 1.46 17.156 14.477 1 86.25 2 ASP B C 1
ATOM 718 O O . ASP B 1 2 ? 0.37 17.516 14.031 1 86.25 2 ASP B O 1
ATOM 722 N N . TRP B 1 3 ? 2.254 16.609 13.672 1 97.5 3 TRP B N 1
ATOM 723 C CA . TRP B 1 3 ? 1.817 15.961 12.438 1 97.5 3 TRP B CA 1
ATOM 724 C C . TRP B 1 3 ? 0.779 14.883 12.727 1 97.5 3 TRP B C 1
ATOM 726 O O . TRP B 1 3 ? 0.115 14.391 11.805 1 97.5 3 TRP B O 1
ATOM 736 N N . LEU B 1 4 ? 0.553 14.578 13.93 1 97.56 4 LEU B N 1
ATOM 737 C CA . LEU B 1 4 ? -0.393 13.555 14.359 1 97.56 4 LEU B CA 1
ATOM 738 C C . LEU B 1 4 ? -1.328 14.094 15.438 1 97.56 4 LEU B C 1
ATOM 740 O O . LEU B 1 4 ? -0.877 14.508 16.5 1 97.56 4 LEU B O 1
ATOM 744 N N . ARG B 1 5 ? -2.576 14.109 15.086 1 95.94 5 ARG B N 1
ATOM 745 C CA . ARG B 1 5 ? -3.58 14.578 16.031 1 95.94 5 ARG B CA 1
ATOM 746 C C . ARG B 1 5 ? -4.695 13.555 16.203 1 95.94 5 ARG B C 1
ATOM 748 O O . ARG B 1 5 ? -5.121 12.922 15.234 1 95.94 5 ARG B O 1
ATOM 755 N N . GLU B 1 6 ? -5.141 13.406 17.375 1 94.75 6 GLU B N 1
ATOM 756 C CA . GLU B 1 6 ? -6.328 12.609 17.656 1 94.75 6 GLU B CA 1
ATOM 757 C C . GLU B 1 6 ? -7.566 13.492 17.781 1 94.75 6 GLU B C 1
ATOM 759 O O . GLU B 1 6 ? -7.566 14.461 18.547 1 94.75 6 GLU B O 1
ATOM 764 N N . ALA B 1 7 ? -8.57 13.18 17.062 1 94.75 7 ALA B N 1
ATOM 765 C CA . ALA B 1 7 ? -9.82 13.938 17.109 1 94.75 7 ALA B CA 1
ATOM 766 C C . ALA B 1 7 ? -10.711 13.469 18.25 1 94.75 7 ALA B C 1
ATOM 768 O O . ALA B 1 7 ? -10.438 12.445 18.875 1 94.75 7 ALA B O 1
ATOM 769 N N . ALA B 1 8 ? -11.773 14.211 18.5 1 93.12 8 ALA B N 1
ATOM 770 C CA . ALA B 1 8 ? -12.688 13.945 19.609 1 93.12 8 ALA B CA 1
ATOM 771 C C . ALA B 1 8 ? -13.406 12.609 19.422 1 93.12 8 ALA B C 1
ATOM 773 O O . ALA B 1 8 ? -13.711 11.922 20.406 1 93.12 8 ALA B O 1
ATOM 774 N N . ASP B 1 9 ? -13.562 12.188 18.172 1 94.5 9 ASP B N 1
ATOM 775 C CA . ASP B 1 9 ? -14.297 10.961 17.875 1 94.5 9 ASP B CA 1
ATOM 776 C C . ASP B 1 9 ? -13.367 9.75 17.844 1 94.5 9 ASP B C 1
ATOM 778 O O . ASP B 1 9 ? -13.781 8.656 17.469 1 94.5 9 ASP B O 1
ATOM 782 N N . GLY B 1 10 ? -12.109 9.93 18.141 1 94.56 10 GLY B N 1
ATOM 783 C CA . GLY B 1 10 ? -11.148 8.836 18.203 1 94.56 10 GLY B CA 1
ATOM 784 C C . GLY B 1 10 ? -10.383 8.648 16.906 1 94.56 10 GLY B C 1
ATOM 785 O O . GLY B 1 10 ? -9.438 7.863 16.859 1 94.56 10 GLY B O 1
ATOM 786 N N . SER B 1 11 ? -10.789 9.375 15.891 1 97.56 11 SER B N 1
ATOM 787 C CA . SER B 1 11 ? -10.055 9.266 14.633 1 97.56 11 SER B CA 1
ATOM 788 C C . SER B 1 11 ? -8.727 10.016 14.703 1 97.56 11 SER B C 1
ATOM 790 O O . SER B 1 11 ? -8.531 10.859 15.578 1 97.56 11 SER B O 1
ATOM 792 N N . LEU B 1 12 ? -7.863 9.617 13.812 1 98 12 LEU B N 1
ATOM 793 C CA . LEU B 1 12 ? -6.57 10.289 13.719 1 98 12 LEU B CA 1
ATOM 794 C C . LEU B 1 12 ? -6.52 11.195 12.492 1 98 12 LEU B C 1
ATOM 796 O O . LEU B 1 12 ? -7.051 10.852 11.438 1 98 12 LEU B O 1
ATOM 800 N N . VAL B 1 13 ? -5.891 12.305 12.68 1 97.88 13 VAL B N 1
ATOM 801 C CA . VAL B 1 13 ? -5.609 13.188 11.547 1 97.88 13 VAL B CA 1
ATOM 802 C C . VAL B 1 13 ? -4.102 13.375 11.406 1 97.88 13 VAL B C 1
ATOM 804 O O . VAL B 1 13 ? -3.426 13.797 12.344 1 97.88 13 VAL B O 1
ATOM 807 N N . LEU B 1 14 ? -3.625 13.047 10.195 1 98.38 14 LEU B N 1
ATOM 808 C CA . LEU B 1 14 ? -2.199 13.133 9.898 1 98.38 14 LEU B CA 1
ATOM 809 C C . LEU B 1 14 ? -1.903 14.297 8.961 1 98.38 14 LEU B C 1
ATOM 811 O O . LEU B 1 14 ? -2.576 14.461 7.941 1 98.38 14 LEU B O 1
ATOM 815 N N . SER B 1 15 ? -1.001 15.094 9.297 1 98.25 15 SER B N 1
ATOM 816 C CA . SER B 1 15 ? -0.405 16.047 8.359 1 98.25 15 SER B CA 1
ATOM 817 C C . SER B 1 15 ? 0.834 15.453 7.691 1 98.25 15 SER B C 1
ATOM 819 O O . SER B 1 15 ? 1.832 15.172 8.359 1 98.25 15 SER B O 1
ATOM 821 N N . LEU B 1 16 ? 0.735 15.32 6.328 1 97.81 16 LEU B N 1
ATOM 822 C CA . LEU B 1 16 ? 1.798 14.617 5.621 1 97.81 16 LEU B CA 1
ATOM 823 C C . LEU B 1 16 ? 2.379 15.477 4.508 1 97.81 16 LEU B C 1
ATOM 825 O O . LEU B 1 16 ? 1.663 16.281 3.902 1 97.81 16 LEU B O 1
ATOM 829 N N . HIS B 1 17 ? 3.602 15.406 4.344 1 97.56 17 HIS B N 1
ATOM 830 C CA . HIS B 1 17 ? 4.258 15.805 3.105 1 97.56 17 HIS B CA 1
ATOM 831 C C . HIS B 1 17 ? 4.602 14.594 2.242 1 97.56 17 HIS B C 1
ATOM 833 O O . HIS B 1 17 ? 5.547 13.867 2.541 1 97.56 17 HIS B O 1
ATOM 839 N N . VAL B 1 18 ? 3.865 14.352 1.14 1 96.44 18 VAL B N 1
ATOM 840 C CA . VAL B 1 18 ? 3.975 13.125 0.351 1 96.44 18 VAL B CA 1
ATOM 841 C C . VAL B 1 18 ? 4.836 13.383 -0.884 1 96.44 18 VAL B C 1
ATOM 843 O O . VAL B 1 18 ? 4.594 14.336 -1.63 1 96.44 18 VAL B O 1
ATOM 846 N N . GLN B 1 19 ? 5.797 12.578 -1.054 1 95.31 19 GLN B N 1
ATOM 847 C CA . GLN B 1 19 ? 6.664 12.617 -2.225 1 95.31 19 GLN B CA 1
ATOM 848 C C . GLN B 1 19 ? 6.457 11.391 -3.107 1 95.31 19 GLN B C 1
ATOM 850 O O . GLN B 1 19 ? 6.969 10.312 -2.811 1 95.31 19 GLN B O 1
ATOM 855 N N . PRO B 1 20 ? 5.758 11.539 -4.199 1 93.81 20 PRO B N 1
ATOM 856 C CA . PRO B 1 20 ? 5.59 10.406 -5.113 1 93.81 20 PRO B CA 1
ATOM 857 C C . PRO B 1 20 ? 6.84 10.125 -5.941 1 93.81 20 PRO B C 1
ATOM 859 O O . PRO B 1 20 ? 7.816 10.875 -5.867 1 93.81 20 PRO B O 1
ATOM 862 N N . GLY B 1 21 ? 6.863 9.031 -6.617 1 90.75 21 GLY B N 1
ATOM 863 C CA . GLY B 1 21 ? 7.945 8.672 -7.516 1 90.75 21 GLY B CA 1
ATOM 864 C C . GLY B 1 21 ? 9.18 8.164 -6.797 1 90.75 21 GLY B C 1
ATOM 865 O O . GLY B 1 21 ? 10.25 8.062 -7.391 1 90.75 21 GLY B O 1
ATOM 866 N N . ALA B 1 22 ? 9.016 7.84 -5.559 1 93.19 22 ALA B N 1
ATOM 867 C CA . ALA B 1 22 ? 10.133 7.312 -4.781 1 93.19 22 ALA B CA 1
ATOM 868 C C . ALA B 1 22 ? 10.359 5.836 -5.082 1 93.19 22 ALA B C 1
ATOM 870 O O . ALA B 1 22 ? 9.5 5.172 -5.664 1 93.19 22 ALA B O 1
ATOM 871 N N . LYS B 1 23 ? 11.508 5.391 -4.656 1 88.62 23 LYS B N 1
ATOM 872 C CA . LYS B 1 23 ? 11.844 3.98 -4.855 1 88.62 23 LYS B CA 1
ATOM 873 C C . LYS B 1 23 ? 11.141 3.102 -3.826 1 88.62 23 LYS B C 1
ATOM 875 O O . LYS B 1 23 ? 10.773 1.962 -4.125 1 88.62 23 LYS B O 1
ATOM 880 N N . LYS B 1 24 ? 10.938 3.674 -2.602 1 91.5 24 LYS B N 1
ATOM 881 C CA . LYS B 1 24 ? 10.336 2.941 -1.49 1 91.5 24 LYS B CA 1
ATOM 882 C C . LYS B 1 24 ? 9.219 3.75 -0.838 1 91.5 24 LYS B C 1
ATOM 884 O O . LYS B 1 24 ? 9.297 4.977 -0.757 1 91.5 24 LYS B O 1
ATOM 889 N N . THR B 1 25 ? 8.211 3.033 -0.448 1 94.25 25 THR B N 1
ATOM 890 C CA . THR B 1 25 ? 7.176 3.668 0.365 1 94.25 25 THR B CA 1
ATOM 891 C C . THR B 1 25 ? 7.531 3.588 1.847 1 94.25 25 THR B C 1
ATOM 893 O O . THR B 1 25 ? 7.633 2.494 2.408 1 94.25 25 THR B O 1
ATOM 896 N N . GLU B 1 26 ? 7.75 4.738 2.465 1 94.56 26 GLU B N 1
ATOM 897 C CA . GLU B 1 26 ? 8.164 4.75 3.863 1 94.56 26 GLU B CA 1
ATOM 898 C C . GLU B 1 26 ? 8.023 6.141 4.469 1 94.56 26 GLU B C 1
ATOM 900 O O . GLU B 1 26 ? 8.117 7.145 3.76 1 94.56 26 GLU B O 1
ATOM 905 N N . PHE B 1 27 ? 7.809 6.199 5.754 1 96.44 27 PHE B N 1
ATOM 906 C CA . PHE B 1 27 ? 7.934 7.445 6.5 1 96.44 27 PHE B CA 1
ATOM 907 C C . PHE B 1 27 ? 9.398 7.855 6.621 1 96.44 27 PHE B C 1
ATOM 909 O O . PHE B 1 27 ? 10.258 7.027 6.93 1 96.44 27 PHE B O 1
ATOM 916 N N . VAL B 1 28 ? 9.75 9.062 6.34 1 96.06 28 VAL B N 1
ATOM 917 C CA . VAL B 1 28 ? 11.133 9.523 6.305 1 96.06 28 VAL B CA 1
ATOM 918 C C . VAL B 1 28 ? 11.453 10.305 7.578 1 96.06 28 VAL B C 1
ATOM 920 O O . VAL B 1 28 ? 12.531 10.141 8.164 1 96.06 28 VAL B O 1
ATOM 923 N N . GLY B 1 29 ? 10.578 11.234 7.949 1 95.75 29 GLY B N 1
ATOM 924 C CA . GLY B 1 29 ? 10.773 12.078 9.117 1 95.75 29 GLY B CA 1
ATOM 925 C C . GLY B 1 29 ? 10.039 13.406 9.023 1 95.75 29 GLY B C 1
ATOM 926 O O . GLY B 1 29 ? 9.266 13.625 8.094 1 95.75 29 GLY B O 1
ATOM 927 N N . PRO B 1 30 ? 10.242 14.25 10.102 1 94.94 30 PRO B N 1
ATOM 928 C CA . PRO B 1 30 ? 9.562 15.547 10.125 1 94.94 30 PRO B CA 1
ATOM 929 C C . PRO B 1 30 ? 9.938 16.422 8.93 1 94.94 30 PRO B C 1
ATOM 931 O O . PRO B 1 30 ? 11.094 16.422 8.5 1 94.94 30 PRO B O 1
ATOM 934 N N . HIS B 1 31 ? 9.109 17.109 8.375 1 95.94 31 HIS B N 1
ATOM 935 C CA . HIS B 1 31 ? 9.219 18.109 7.324 1 95.94 31 HIS B CA 1
ATOM 936 C C . HIS B 1 31 ? 8.367 19.328 7.645 1 95.94 31 HIS B C 1
ATOM 938 O O . HIS B 1 31 ? 7.18 19.375 7.309 1 95.94 31 HIS B O 1
ATOM 944 N N . GLY B 1 32 ? 9.07 20.312 8.281 1 93.56 32 GLY B N 1
ATOM 945 C CA . GLY B 1 32 ? 8.266 21.375 8.883 1 93.56 32 GLY B CA 1
ATOM 946 C C . GLY B 1 32 ? 7.301 20.859 9.93 1 93.56 32 GLY B C 1
ATOM 947 O O . GLY B 1 32 ? 7.711 20.203 10.891 1 93.56 32 GLY B O 1
ATOM 948 N N . GLU B 1 33 ? 6.008 21.125 9.758 1 94.5 33 GLU B N 1
ATOM 949 C CA . GLU B 1 33 ? 4.98 20.703 10.711 1 94.5 33 GLU B CA 1
ATOM 950 C C . GLU B 1 33 ? 4.336 19.391 10.281 1 94.5 33 GLU B C 1
ATOM 952 O O . GLU B 1 33 ? 3.371 18.922 10.891 1 94.5 33 GLU B O 1
ATOM 957 N N . ALA B 1 34 ? 4.871 18.781 9.25 1 97.62 34 ALA B N 1
ATOM 958 C CA . ALA B 1 34 ? 4.305 17.562 8.672 1 97.62 34 ALA B CA 1
ATOM 959 C C . ALA B 1 34 ? 5.293 16.391 8.766 1 97.62 34 ALA B C 1
ATOM 961 O O . ALA B 1 34 ? 6.457 16.594 9.117 1 97.62 34 ALA B O 1
ATOM 962 N N . MET B 1 35 ? 4.754 15.164 8.633 1 97.94 35 MET B N 1
ATOM 963 C CA . MET B 1 35 ? 5.582 13.977 8.461 1 97.94 35 MET B CA 1
ATOM 964 C C . MET B 1 35 ? 5.809 13.68 6.98 1 97.94 35 MET B C 1
ATOM 966 O O . MET B 1 35 ? 4.852 13.586 6.207 1 97.94 35 MET B O 1
ATOM 970 N N . LYS B 1 36 ? 7.066 13.672 6.609 1 98.06 36 LYS B N 1
ATOM 971 C CA . LYS B 1 36 ? 7.387 13.344 5.223 1 98.06 36 LYS B CA 1
ATOM 972 C C . LYS B 1 36 ? 7.203 11.852 4.957 1 98.06 36 LYS B C 1
ATOM 974 O O . LYS B 1 36 ? 7.633 11.016 5.75 1 98.06 36 LYS B O 1
ATOM 979 N N . LEU B 1 37 ? 6.434 11.531 3.941 1 97.38 37 L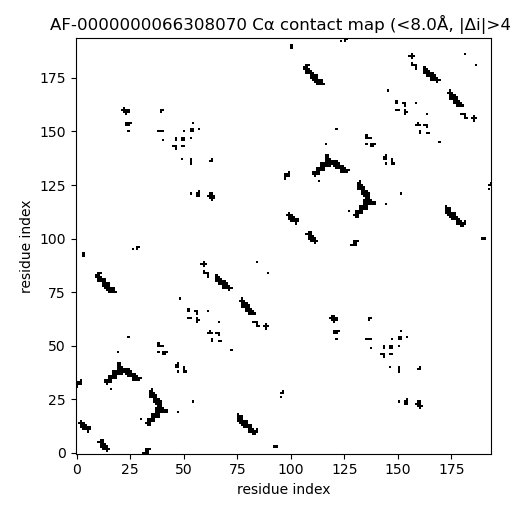EU B N 1
ATOM 980 C CA . LEU B 1 37 ? 6.195 10.172 3.461 1 97.38 37 LEU B CA 1
ATOM 981 C C . LEU B 1 37 ? 6.59 10.039 1.994 1 97.38 37 LEU B C 1
ATOM 983 O O . LEU B 1 37 ? 6.133 10.812 1.15 1 97.38 37 LEU B O 1
ATOM 987 N N . ARG B 1 38 ? 7.492 9.102 1.681 1 96.19 38 ARG B N 1
ATOM 988 C CA . ARG B 1 38 ? 7.797 8.719 0.304 1 96.19 38 ARG B CA 1
ATOM 989 C C . ARG B 1 38 ? 6.832 7.652 -0.195 1 96.19 38 ARG B C 1
ATOM 991 O O . ARG B 1 38 ? 6.512 6.707 0.533 1 96.19 38 ARG B O 1
ATOM 998 N N . LEU B 1 39 ? 6.34 7.816 -1.358 1 94.19 39 LEU B N 1
ATOM 999 C CA . LEU B 1 39 ? 5.426 6.852 -1.96 1 94.19 39 LEU B CA 1
ATOM 1000 C C . LEU B 1 39 ? 6.016 6.27 -3.238 1 94.19 39 LEU B C 1
ATOM 1002 O O . LEU B 1 39 ? 6.371 7.008 -4.16 1 94.19 39 LEU B O 1
ATOM 1006 N N . ALA B 1 40 ? 6.156 5.035 -3.295 1 91.94 40 ALA B N 1
ATOM 1007 C CA . ALA B 1 40 ? 6.613 4.348 -4.5 1 91.94 40 ALA B CA 1
ATOM 1008 C C . ALA B 1 40 ? 5.48 4.203 -5.512 1 91.94 40 ALA B C 1
ATOM 1010 O O . ALA B 1 40 ? 5.07 3.086 -5.84 1 91.94 40 ALA B O 1
ATOM 1011 N N . ALA B 1 41 ? 4.957 5.195 -6.031 1 89.5 41 ALA B N 1
ATOM 1012 C CA . ALA B 1 41 ? 3.895 5.309 -7.031 1 89.5 41 ALA B CA 1
ATOM 1013 C C . ALA B 1 41 ? 4.102 6.535 -7.914 1 89.5 41 ALA B C 1
ATOM 1015 O O . ALA B 1 41 ? 4.547 7.582 -7.438 1 89.5 41 ALA B O 1
ATOM 1016 N N . PRO B 1 42 ? 3.852 6.363 -9.18 1 85.06 42 PRO B N 1
ATOM 1017 C CA . PRO B 1 42 ? 4 7.527 -10.055 1 85.06 42 PRO B CA 1
ATOM 1018 C C . PRO B 1 42 ? 3.016 8.648 -9.727 1 85.06 42 PRO B C 1
ATOM 1020 O O . PRO B 1 42 ? 1.907 8.383 -9.258 1 85.06 42 PRO B O 1
ATOM 1023 N N . PRO B 1 43 ? 3.479 9.914 -9.867 1 82.62 43 PRO B N 1
ATOM 1024 C CA . PRO B 1 43 ? 2.615 11.062 -9.586 1 82.62 43 PRO B CA 1
ATOM 1025 C C . PRO B 1 43 ? 1.52 11.25 -10.633 1 82.62 43 PRO B C 1
ATOM 1027 O O . PRO B 1 43 ? 1.467 12.281 -11.305 1 82.62 43 PRO B O 1
ATOM 1030 N N . VAL B 1 44 ? 0.877 10.195 -11.062 1 75.25 44 VAL B N 1
ATOM 1031 C CA . VAL B 1 44 ? -0.078 10.289 -12.164 1 75.25 44 VAL B CA 1
ATOM 1032 C C . VAL B 1 44 ? -1.433 9.742 -11.719 1 75.25 44 VAL B C 1
ATOM 1034 O O . VAL B 1 44 ? -1.5 8.742 -11 1 75.25 44 VAL B O 1
ATOM 1037 N N . ASP B 1 45 ? -2.463 10.523 -12.195 1 68 45 ASP B N 1
ATOM 1038 C CA . ASP B 1 45 ? -3.855 10.086 -12.25 1 68 45 ASP B CA 1
ATOM 1039 C C . ASP B 1 45 ? -4.27 9.406 -10.953 1 68 45 ASP B C 1
ATOM 1041 O O . ASP B 1 45 ? -4.82 8.297 -10.969 1 68 45 ASP B O 1
ATOM 1045 N N . GLY B 1 46 ? -3.955 9.883 -9.891 1 79.25 46 GLY B N 1
ATOM 1046 C CA . GLY B 1 46 ? -4.559 9.367 -8.672 1 79.25 46 GLY B CA 1
ATOM 1047 C C . GLY B 1 46 ? -3.863 8.125 -8.148 1 79.25 46 GLY B C 1
ATOM 1048 O O . GLY B 1 46 ? -4.16 7.656 -7.043 1 79.25 46 GLY B O 1
ATOM 1049 N N . LYS B 1 47 ? -2.865 7.625 -8.852 1 82.38 47 LYS B N 1
ATOM 1050 C CA . LYS B 1 47 ? -2.139 6.441 -8.398 1 82.38 47 LYS B CA 1
ATOM 1051 C C . LYS B 1 47 ? -1.44 6.695 -7.066 1 82.38 47 LYS B C 1
ATOM 1053 O O . LYS B 1 47 ? -1.444 5.836 -6.18 1 82.38 47 LYS B O 1
ATOM 1058 N N . ALA B 1 48 ? -0.963 7.914 -6.945 1 89.44 48 ALA B N 1
ATOM 1059 C CA . ALA B 1 48 ? -0.308 8.281 -5.691 1 89.44 48 ALA B CA 1
ATOM 1060 C C . ALA B 1 48 ? -1.299 8.266 -4.531 1 89.44 48 ALA B C 1
ATOM 1062 O O . ALA B 1 48 ? -0.995 7.75 -3.453 1 89.44 48 ALA B O 1
ATOM 1063 N N . ASN B 1 49 ? -2.445 8.758 -4.727 1 89.81 49 ASN B N 1
ATOM 1064 C CA . ASN B 1 49 ? -3.455 8.805 -3.674 1 89.81 49 ASN B CA 1
ATOM 1065 C C . ASN B 1 49 ? -3.977 7.414 -3.336 1 89.81 49 ASN B C 1
ATOM 1067 O O . ASN B 1 49 ? -4.207 7.102 -2.166 1 89.81 49 ASN B O 1
ATOM 1071 N N . ALA B 1 50 ? -4.156 6.598 -4.41 1 89 50 ALA B N 1
ATOM 1072 C CA . ALA B 1 50 ? -4.559 5.215 -4.164 1 89 50 ALA B CA 1
ATOM 1073 C C . ALA B 1 50 ? -3.492 4.469 -3.367 1 89 50 ALA B C 1
ATOM 1075 O O . ALA B 1 50 ? -3.811 3.744 -2.422 1 89 50 ALA B O 1
ATOM 1076 N N . ALA B 1 51 ? -2.271 4.699 -3.746 1 92.69 51 ALA B N 1
ATOM 1077 C CA . ALA B 1 51 ? -1.151 4.066 -3.057 1 92.69 51 ALA B CA 1
ATOM 1078 C C . ALA B 1 51 ? -1.064 4.535 -1.606 1 92.69 51 ALA B C 1
ATOM 1080 O O . ALA B 1 51 ? -0.816 3.734 -0.702 1 92.69 51 ALA B O 1
ATOM 1081 N N . LEU B 1 52 ? -1.25 5.82 -1.415 1 94.31 52 LEU B N 1
ATOM 1082 C CA . LEU B 1 52 ? -1.242 6.387 -0.07 1 94.31 52 LEU B CA 1
ATOM 1083 C C . LEU B 1 52 ? -2.305 5.727 0.802 1 94.31 52 LEU B C 1
ATOM 1085 O O . LEU B 1 52 ? -2.02 5.305 1.925 1 94.31 52 LEU B O 1
ATOM 1089 N N . THR B 1 53 ? -3.451 5.605 0.251 1 93.94 53 THR B N 1
ATOM 1090 C CA . THR B 1 53 ? -4.57 5.023 0.982 1 93.94 53 THR B CA 1
ATOM 1091 C C . THR B 1 53 ? -4.285 3.57 1.343 1 93.94 53 THR B C 1
ATOM 1093 O O . THR B 1 53 ? -4.465 3.164 2.492 1 93.94 53 THR B O 1
ATOM 1096 N N . VAL B 1 54 ? -3.818 2.842 0.38 1 93.31 54 VAL B N 1
ATOM 1097 C CA . VAL B 1 54 ? -3.533 1.427 0.599 1 93.31 54 VAL B CA 1
ATOM 1098 C C . VAL B 1 54 ? -2.432 1.277 1.646 1 93.31 54 VAL B C 1
ATOM 1100 O O . VAL B 1 54 ? -2.535 0.445 2.551 1 93.31 54 VAL B O 1
ATOM 1103 N N . PHE B 1 55 ? -1.389 2.111 1.594 1 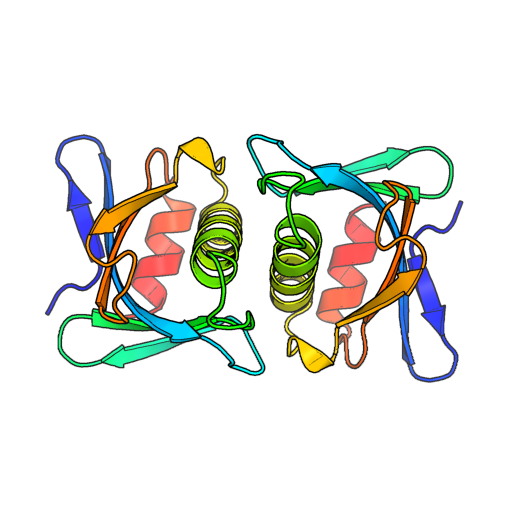94.81 55 PHE B N 1
ATOM 1104 C CA . PHE B 1 55 ? -0.262 2.037 2.518 1 94.81 55 PHE B CA 1
ATOM 1105 C C . PHE B 1 55 ? -0.709 2.342 3.941 1 94.81 55 PHE B C 1
ATOM 1107 O O . PHE B 1 55 ? -0.429 1.573 4.863 1 94.81 55 PHE B O 1
ATOM 1114 N N . LEU B 1 56 ? -1.443 3.443 4.102 1 96.88 56 LEU B N 1
ATOM 1115 C CA . LEU B 1 56 ? -1.857 3.873 5.434 1 96.88 56 LEU B CA 1
ATOM 1116 C C . LEU B 1 56 ? -2.859 2.891 6.031 1 96.88 56 LEU B C 1
ATOM 1118 O O . LEU B 1 56 ? -2.84 2.635 7.238 1 96.88 56 LEU B O 1
ATOM 1122 N N . ALA B 1 57 ? -3.811 2.369 5.18 1 95.75 57 ALA B N 1
ATOM 1123 C CA . ALA B 1 57 ? -4.762 1.369 5.652 1 95.75 57 ALA B CA 1
ATOM 1124 C C . ALA B 1 57 ? -4.043 0.136 6.191 1 95.75 57 ALA B C 1
ATOM 1126 O O . ALA B 1 57 ? -4.359 -0.35 7.281 1 95.75 57 ALA B O 1
ATOM 1127 N N . ALA B 1 58 ? -3.061 -0.305 5.445 1 90.69 58 ALA B N 1
ATOM 1128 C CA . ALA B 1 58 ? -2.287 -1.476 5.855 1 90.69 58 ALA B CA 1
ATOM 1129 C C . ALA B 1 58 ? -1.475 -1.184 7.113 1 90.69 58 ALA B C 1
ATOM 1131 O O . ALA B 1 58 ? -1.439 -1.996 8.039 1 90.69 58 ALA B O 1
ATOM 1132 N N . PHE B 1 59 ? -0.847 -0.02 7.191 1 92.56 59 PHE B N 1
ATOM 1133 C CA . PHE B 1 59 ? 0.002 0.382 8.305 1 92.56 59 PHE B CA 1
ATOM 1134 C C . PHE B 1 59 ? -0.8 0.456 9.602 1 92.56 59 PHE B C 1
ATOM 1136 O O . PHE B 1 59 ? -0.304 0.089 10.664 1 92.56 59 PHE B O 1
ATOM 1143 N N . CYS B 1 60 ? -2.064 0.855 9.492 1 95.31 60 CYS B N 1
ATOM 1144 C CA . CYS B 1 60 ? -2.879 1.08 10.68 1 95.31 60 CYS B CA 1
ATOM 1145 C C . CYS B 1 60 ? -3.811 -0.099 10.93 1 95.31 60 CYS B C 1
ATOM 1147 O O . CYS B 1 60 ? -4.527 -0.127 11.938 1 95.31 60 CYS B O 1
ATOM 1149 N N . GLY B 1 61 ? -3.848 -1.035 9.961 1 91 61 GLY B N 1
ATOM 1150 C CA . GLY B 1 61 ? -4.676 -2.217 10.133 1 91 61 GLY B CA 1
ATOM 1151 C C . GLY B 1 61 ? -6.16 -1.93 9.992 1 91 61 GLY B C 1
ATOM 1152 O O . GLY B 1 61 ? -6.977 -2.488 10.727 1 91 61 GLY B O 1
ATOM 1153 N N . VAL B 1 62 ? -6.551 -0.982 9.125 1 94.5 62 VAL B N 1
ATOM 1154 C CA . VAL B 1 62 ? -7.949 -0.615 8.93 1 94.5 62 VAL B CA 1
ATOM 1155 C C . VAL B 1 62 ? -8.336 -0.825 7.469 1 94.5 62 VAL B C 1
ATOM 1157 O O . VAL B 1 62 ? -7.48 -1.096 6.625 1 94.5 62 VAL B O 1
ATOM 1160 N N . GLY B 1 63 ? -9.672 -0.801 7.152 1 93.19 63 GLY B N 1
ATOM 1161 C CA . GLY B 1 63 ? -10.133 -0.861 5.777 1 93.19 63 GLY B CA 1
ATOM 1162 C C . GLY B 1 63 ? -9.883 0.42 5.004 1 93.19 63 GLY B C 1
ATOM 1163 O O . GLY B 1 63 ? -9.734 1.489 5.598 1 93.19 63 GLY B O 1
ATOM 1164 N N . ARG B 1 64 ? -9.812 0.371 3.717 1 91.19 64 ARG B N 1
ATOM 1165 C CA . ARG B 1 64 ? -9.531 1.529 2.875 1 91.19 64 ARG B CA 1
ATOM 1166 C C . ARG B 1 64 ? -10.547 2.641 3.117 1 91.19 64 ARG B C 1
ATOM 1168 O O . ARG B 1 64 ? -10.219 3.824 3.012 1 91.19 64 ARG B O 1
ATOM 1175 N N . SER B 1 65 ? -11.773 2.242 3.412 1 94 65 SER B N 1
ATOM 1176 C CA . SER B 1 65 ? -12.844 3.221 3.598 1 94 65 SER B CA 1
ATOM 1177 C C . SER B 1 65 ? -12.625 4.043 4.863 1 94 65 SER B C 1
ATOM 1179 O O . SER B 1 65 ? -13.273 5.074 5.055 1 94 65 SER B O 1
ATOM 1181 N N . ALA B 1 66 ? -11.75 3.543 5.727 1 96.62 66 ALA B N 1
ATOM 1182 C CA . ALA B 1 66 ? -11.453 4.234 6.977 1 96.62 66 ALA B CA 1
ATOM 1183 C C . ALA B 1 66 ? -10.414 5.332 6.766 1 96.62 66 ALA B C 1
ATOM 1185 O O . ALA B 1 66 ? -10.141 6.113 7.676 1 96.62 66 ALA B O 1
ATOM 1186 N N . VAL B 1 67 ? -9.797 5.406 5.59 1 96.94 67 VAL B N 1
ATOM 1187 C CA . VAL B 1 67 ? -8.773 6.391 5.258 1 96.94 67 VAL B CA 1
ATOM 1188 C C . VAL B 1 67 ? -9.336 7.41 4.27 1 96.94 67 VAL B C 1
ATOM 1190 O O . VAL B 1 67 ? -9.836 7.039 3.203 1 96.94 67 VAL B O 1
ATOM 1193 N N . SER B 1 68 ? -9.336 8.633 4.609 1 96.38 68 SER B N 1
ATOM 1194 C CA . SER B 1 68 ? -9.875 9.664 3.725 1 96.38 68 SER B CA 1
ATOM 1195 C C . SER B 1 68 ? -8.93 10.852 3.617 1 96.38 68 SER B C 1
ATOM 1197 O O . SER B 1 68 ? -8.32 11.266 4.609 1 96.38 68 SER B O 1
ATOM 1199 N N . LEU B 1 69 ? -8.789 11.352 2.406 1 94.88 69 LEU B N 1
ATOM 1200 C CA . LEU B 1 69 ? -8.031 12.578 2.174 1 94.88 69 LEU B CA 1
ATOM 1201 C C . LEU B 1 69 ? -8.875 13.805 2.51 1 94.88 69 LEU B C 1
ATOM 1203 O O . LEU B 1 69 ? -9.891 14.062 1.863 1 94.88 69 LEU B O 1
ATOM 1207 N N . LEU B 1 70 ? -8.5 14.57 3.506 1 96.19 70 LEU B N 1
ATOM 1208 C CA . LEU B 1 70 ? -9.234 15.766 3.908 1 96.19 70 LEU B CA 1
ATOM 1209 C C . LEU B 1 70 ? -8.828 16.969 3.062 1 96.19 70 LEU B C 1
ATOM 1211 O O . LEU B 1 70 ? -9.648 17.859 2.812 1 96.19 70 LEU B O 1
ATOM 1215 N N . SER B 1 71 ? -7.605 17.047 2.672 1 95.62 71 SER B N 1
ATOM 1216 C CA . SER B 1 71 ? -7.094 18.125 1.841 1 95.62 71 SER B CA 1
ATOM 1217 C C . SER B 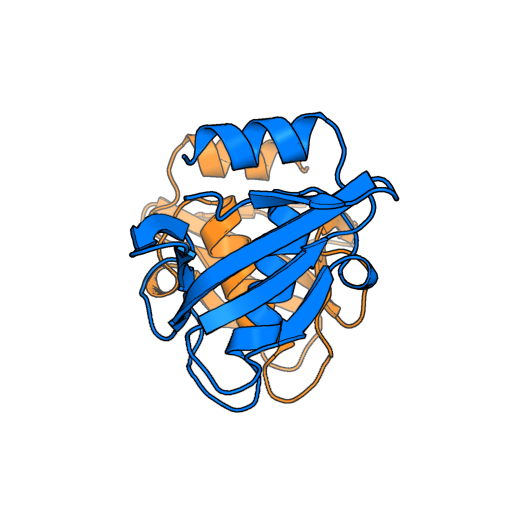1 71 ? -5.773 17.734 1.178 1 95.62 71 SER B C 1
ATOM 1219 O O . SER B 1 71 ? -5.09 16.812 1.637 1 95.62 71 SER B O 1
ATOM 1221 N N . GLY B 1 72 ? -5.5 18.359 -0.073 1 93.62 72 GLY B N 1
ATOM 1222 C CA . GLY B 1 72 ? -4.211 18.172 -0.714 1 93.62 72 GLY B CA 1
ATOM 1223 C C . GLY B 1 72 ? -4.242 17.109 -1.808 1 93.62 72 GLY B C 1
ATOM 1224 O O . GLY B 1 72 ? -3.25 16.422 -2.033 1 93.62 72 GLY B O 1
ATOM 1225 N N . GLU B 1 73 ? -5.316 16.875 -2.422 1 88.31 73 GLU B N 1
ATOM 1226 C CA . GLU B 1 73 ? -5.469 15.898 -3.49 1 88.31 73 GLU B CA 1
ATOM 1227 C C . GLU B 1 73 ? -4.41 16.094 -4.574 1 88.31 73 GLU B C 1
ATOM 1229 O O . GLU B 1 73 ? -3.861 15.117 -5.094 1 88.31 73 GLU B O 1
ATOM 1234 N N . THR B 1 74 ? -4.113 17.297 -4.852 1 89.12 74 THR B N 1
ATOM 1235 C CA . THR B 1 74 ? -3.186 17.562 -5.941 1 89.12 74 THR B CA 1
ATOM 1236 C C . THR B 1 74 ? -1.892 18.172 -5.414 1 89.12 74 THR B C 1
ATOM 1238 O O . THR B 1 74 ? -1.078 18.688 -6.184 1 89.12 74 THR B O 1
ATOM 1241 N N . SER B 1 75 ? -1.708 18.25 -4.164 1 92.12 75 SER B N 1
ATOM 1242 C CA . SER B 1 75 ? -0.523 18.859 -3.559 1 92.12 75 SER B CA 1
ATOM 1243 C C . SER B 1 75 ? 0.306 17.812 -2.814 1 92.12 75 SER B C 1
ATOM 1245 O O . SER B 1 75 ? -0.185 16.719 -2.508 1 92.12 75 SER B O 1
ATOM 1247 N N . ARG B 1 76 ? 1.478 18.203 -2.615 1 94.19 76 ARG B N 1
ATOM 1248 C CA . ARG B 1 76 ? 2.334 17.359 -1.799 1 94.19 76 ARG B CA 1
ATOM 1249 C C . ARG B 1 76 ? 1.913 17.406 -0.333 1 94.19 76 ARG B C 1
ATOM 1251 O O . ARG B 1 76 ? 2.158 16.453 0.417 1 94.19 76 ARG B O 1
ATOM 1258 N N . ALA B 1 77 ? 1.458 18.562 0.134 1 96.25 77 ALA B N 1
ATOM 1259 C CA . ALA B 1 77 ? 0.937 18.703 1.491 1 9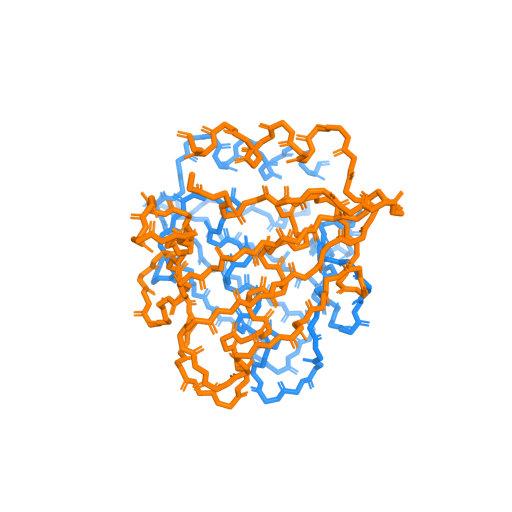6.25 77 ALA B CA 1
ATOM 1260 C C . ALA B 1 77 ? -0.456 18.094 1.608 1 96.25 77 ALA B C 1
ATOM 1262 O O . ALA B 1 77 ? -1.399 18.547 0.96 1 96.25 77 ALA B O 1
ATOM 1263 N N . LYS B 1 78 ? -0.612 16.922 2.539 1 96.44 78 LYS B N 1
ATOM 1264 C CA . LYS B 1 78 ? -1.881 16.203 2.645 1 96.44 78 LYS B CA 1
ATOM 1265 C C . LYS B 1 78 ? -2.32 16.078 4.102 1 96.44 78 LYS B C 1
ATOM 1267 O O . LYS B 1 78 ? -1.492 15.859 4.988 1 96.44 78 LYS B O 1
ATOM 1272 N N . ARG B 1 79 ? -3.551 16.266 4.285 1 97.25 79 ARG B N 1
ATOM 1273 C CA . ARG B 1 79 ? -4.16 15.867 5.547 1 97.25 79 ARG B CA 1
ATOM 1274 C C . ARG B 1 79 ? -5.031 14.633 5.363 1 97.25 79 ARG B C 1
ATOM 1276 O O . ARG B 1 79 ? -5.91 14.609 4.5 1 97.25 79 ARG B O 1
ATOM 1283 N N . VAL B 1 80 ? -4.75 13.648 6.148 1 97.94 80 VAL B N 1
ATOM 1284 C CA . VAL B 1 80 ? -5.441 12.367 6.008 1 97.94 80 VAL B CA 1
ATOM 1285 C C . VAL B 1 80 ? -6.109 11.992 7.332 1 97.94 80 VAL B C 1
ATOM 1287 O O . VAL B 1 80 ? -5.496 12.102 8.398 1 97.94 80 VAL B O 1
ATOM 1290 N N . ARG B 1 81 ? -7.293 11.602 7.211 1 98.19 81 ARG B N 1
ATOM 1291 C CA . ARG B 1 81 ? -8.016 11.102 8.383 1 98.19 81 ARG B CA 1
ATOM 1292 C C . ARG B 1 81 ? -8.055 9.578 8.383 1 98.19 81 ARG B C 1
ATOM 1294 O O . ARG B 1 81 ? -8.281 8.953 7.344 1 98.19 81 ARG B O 1
ATOM 1301 N N . ILE B 1 82 ? -7.82 8.984 9.531 1 98.12 82 ILE B N 1
ATOM 1302 C CA . ILE B 1 82 ? -7.914 7.535 9.711 1 98.12 82 ILE B CA 1
ATOM 1303 C C . ILE B 1 82 ? -8.891 7.219 10.836 1 98.12 82 ILE B C 1
ATOM 1305 O O . ILE B 1 82 ? -8.656 7.582 11.992 1 98.12 82 ILE B O 1
ATOM 1309 N N . GLU B 1 83 ? -9.906 6.562 10.438 1 97.94 83 GLU B N 1
ATOM 1310 C CA . GLU B 1 83 ? -10.906 6.137 11.414 1 97.94 83 GLU B CA 1
ATOM 1311 C C . GLU B 1 83 ? -10.633 4.715 11.891 1 97.94 83 GLU B C 1
ATOM 1313 O O . GLU B 1 83 ? -10.148 3.877 11.133 1 97.94 83 GLU B O 1
ATOM 1318 N N . GLY B 1 84 ? -10.914 4.508 13.18 1 95.69 84 GLY B N 1
ATOM 1319 C CA . GLY B 1 84 ? -10.875 3.152 13.703 1 95.69 84 GLY B CA 1
ATOM 1320 C C . GLY B 1 84 ? -9.461 2.639 13.93 1 95.69 84 GLY B C 1
ATOM 1321 O O . GLY B 1 84 ? -9.242 1.43 14.031 1 95.69 84 GLY B O 1
ATOM 1322 N N . ALA B 1 85 ? -8.531 3.537 13.945 1 93.81 85 ALA B N 1
ATOM 1323 C CA . ALA B 1 85 ? -7.164 3.113 14.227 1 93.81 85 ALA B CA 1
ATOM 1324 C C . ALA B 1 85 ? -7.02 2.67 15.68 1 93.81 85 ALA B C 1
ATOM 1326 O O . ALA B 1 85 ? -7.352 3.422 16.594 1 93.81 85 ALA B O 1
ATOM 1327 N N . GLY B 1 86 ? -6.688 1.485 15.93 1 93 86 GLY B N 1
ATOM 1328 C CA . GLY B 1 86 ? -6.531 0.973 17.281 1 93 86 GLY B CA 1
ATOM 1329 C C . GLY B 1 86 ? -5.305 1.518 17.984 1 93 86 GLY B C 1
ATOM 1330 O O . GLY B 1 86 ? -4.562 2.324 17.422 1 93 86 GLY B O 1
ATOM 1331 N N . SER B 1 87 ? -5.199 1.072 19.25 1 94.75 87 SER B N 1
ATOM 1332 C CA . SER B 1 87 ? -4.105 1.541 20.094 1 94.75 87 SER B CA 1
ATOM 1333 C C . SER B 1 87 ? -2.75 1.171 19.5 1 94.75 87 SER B C 1
ATOM 1335 O O . SER B 1 87 ? -1.789 1.935 19.609 1 94.75 87 SER B O 1
ATOM 1337 N N . GLU B 1 88 ? -2.707 0.069 18.906 1 93.81 88 GLU B N 1
ATOM 1338 C CA . GLU B 1 88 ? -1.449 -0.373 18.312 1 93.81 88 GLU B CA 1
ATOM 1339 C C . GLU B 1 88 ? -1.037 0.532 17.156 1 93.81 88 GLU B C 1
ATOM 1341 O O . GLU B 1 88 ? 0.134 0.899 17.031 1 93.81 88 GLU B O 1
ATOM 1346 N N . ALA B 1 89 ? -1.937 0.898 16.297 1 94 89 ALA B N 1
ATOM 1347 C CA . ALA B 1 89 ? -1.662 1.792 15.18 1 94 89 ALA B CA 1
ATOM 1348 C C . ALA B 1 89 ? -1.193 3.158 15.672 1 94 89 ALA B C 1
ATOM 1350 O O . ALA B 1 89 ? -0.23 3.719 15.141 1 94 89 ALA B O 1
ATOM 1351 N N . LEU B 1 90 ? -1.898 3.662 16.656 1 95.25 90 LEU B N 1
ATOM 1352 C CA . LEU B 1 90 ? -1.519 4.945 17.234 1 95.25 90 LEU B CA 1
ATOM 1353 C C . LEU B 1 90 ? -0.101 4.891 17.797 1 95.25 90 LEU B C 1
ATOM 1355 O O . LEU B 1 90 ? 0.69 5.812 17.594 1 95.25 90 LEU B O 1
ATOM 1359 N N . ALA B 1 91 ? 0.219 3.812 18.516 1 95.56 91 ALA B N 1
ATOM 1360 C CA . ALA B 1 91 ? 1.556 3.645 19.078 1 95.56 91 ALA B CA 1
ATOM 1361 C C . ALA B 1 91 ? 2.615 3.619 17.984 1 95.56 91 ALA B C 1
ATOM 1363 O O . ALA B 1 91 ? 3.682 4.223 18.125 1 95.56 91 ALA B O 1
ATOM 1364 N N . ARG B 1 92 ? 2.355 2.969 16.906 1 93.81 92 ARG B N 1
ATOM 1365 C CA . ARG B 1 92 ? 3.283 2.887 15.789 1 93.81 92 ARG B CA 1
ATOM 1366 C C . ARG B 1 92 ? 3.516 4.262 15.164 1 93.81 92 ARG B C 1
ATOM 1368 O O . ARG B 1 92 ? 4.652 4.629 14.867 1 93.81 92 ARG B O 1
ATOM 1375 N N . LEU B 1 93 ? 2.465 5.004 14.969 1 96 93 LEU B N 1
ATOM 1376 C CA . LEU B 1 93 ? 2.582 6.34 14.391 1 96 93 LEU B CA 1
ATOM 1377 C C . LEU B 1 93 ? 3.363 7.266 15.32 1 96 93 LEU B C 1
ATOM 1379 O O . LEU B 1 93 ? 4.227 8.016 14.867 1 96 93 LEU B O 1
ATOM 1383 N N . ARG B 1 94 ? 3.088 7.188 16.609 1 94.62 94 ARG B N 1
ATOM 1384 C CA . ARG B 1 94 ? 3.779 8.031 17.578 1 94.62 94 ARG B CA 1
ATOM 1385 C C . ARG B 1 94 ? 5.266 7.703 17.625 1 94.62 94 ARG B C 1
ATOM 1387 O O . ARG B 1 94 ? 6.098 8.586 17.828 1 94.62 94 ARG B O 1
ATOM 1394 N N . ALA B 1 95 ? 5.57 6.5 17.391 1 95 95 ALA B N 1
ATOM 1395 C CA . ALA B 1 95 ? 6.965 6.062 17.422 1 95 95 ALA B CA 1
ATOM 1396 C C . ALA B 1 95 ? 7.762 6.676 16.281 1 95 95 ALA B C 1
ATOM 1398 O O . ALA B 1 95 ? 8.992 6.723 16.328 1 95 95 ALA B O 1
ATOM 1399 N N . LEU B 1 96 ? 7.121 7.121 15.273 1 93.25 96 LEU B N 1
ATOM 1400 C CA . LEU B 1 96 ? 7.785 7.719 14.125 1 93.25 96 LEU B CA 1
ATOM 1401 C C . LEU B 1 96 ? 8.305 9.117 14.461 1 93.25 96 LEU B C 1
ATOM 1403 O O . LEU B 1 96 ? 9.156 9.656 13.75 1 93.25 96 LEU B O 1
ATOM 1407 N N . GLY B 1 97 ? 7.68 9.859 15.344 1 83.56 97 GLY B N 1
ATOM 1408 C CA . GLY B 1 97 ? 8.062 11.203 15.727 1 83.56 97 GLY B CA 1
ATOM 1409 C C . GLY B 1 97 ? 8.883 11.25 17 1 83.56 97 GLY B C 1
ATOM 1410 O O . GLY B 1 97 ? 10.008 11.758 17 1 83.56 97 GLY B O 1
#

Foldseek 3Di:
DPQWDADPVRKIKGWEQEAECDPDWDFDADDPNHTYTYFDFDLDDCRRVVRVLVVLCVLQVHDSVQKDWPDASNHSTTMIMGPPRDPVSVVVVVVRD/DPQWDADPVRKIKGWEQEAECDPDWDFDADDPNHTYTYFDFDLDDCRRVVRVLVVLCVLQVHDSVQKDWPDASNHSTTMIMGPPRDPVSVVVVVVRD

pLDDT: mean 93.15, std 6.07, range [57.81, 98.38]

Radius of gyration: 16.38 Å; Cα contacts (8 Å, |Δi|>4): 451; chains: 2; bounding box: 33×48×37 Å

Organism: Aromatoleum aromaticum (strain DSM 19018 / LMG 30748 / EbN1) (NCBI:txid76114)

Sequence (194 aa):
MDWLREAADGSLVLSLHVQPGAKKTEFVGPHGEAMKLRLAAPPVDGKANAALTVFLAAFCGVGRSAVSLLSGETSRAKRVRIEGAGSEALARLRALGMDWLREAADGSLVLSLHVQPGAKKTEFVGPHGEAMKLRLAAPPVDGKANAALTVFLAAFCGVGRSAVSLLSGETSRAKRVRIEGAGSEALARLRALG

Secondary structure (DSSP, 8-state):
--SEEE-TTS-EEEEEEEE-S-SS-EEEEEETTEEEEE--S-SSTTHHHHHHHHHHHHHHT--GGGEEEEE-TTSSEEEEEE-S--HHHHHHHHHT-/--SEEE-TTS-EEEEEEEE-S-SS-EEEEEETTEEEEE--S-SSTTHHHHHHHHHHHHHHT--GGGEEEEE-TTSSEEEEEE-S--HHHHHHHHHT-

InterPro domains:
  IPR003746 Protein of unknown function DUF167 [MF_00634] (8-96)
  IPR003746 Protein of unknown function DUF167 [PF02594] (12-83)
  IPR003746 Protein of unknown function DUF167 [PTHR13420] (8-89)
  IPR003746 Protein of unknown function DUF167 [SM01152] (8-84)
  IPR003746 Protein of unknown function DUF167 [TIGR00251] (13-82)
  IPR036591 YggU-like superfamily [G3DSA:3.30.1200.10] (1-95)
  IPR036591 YggU-like superfamily [SSF69786] (4-87)